Protein AF-A0A368GZ86-F1 (afdb_monomer_lite)

Organism: Ancylostoma caninum (NCBI:txid29170)

Structure (mmCIF, N/CA/C/O backbone):
data_AF-A0A368GZ86-F1
#
_entry.id   AF-A0A368GZ86-F1
#
loop_
_atom_site.group_PDB
_atom_site.id
_atom_site.type_symbol
_atom_site.label_atom_id
_atom_site.label_alt_id
_atom_site.label_comp_id
_atom_site.label_asym_id
_atom_site.label_entity_id
_atom_site.label_seq_id
_atom_site.pdbx_PDB_ins_code
_atom_site.Cartn_x
_atom_site.Cartn_y
_atom_site.Cartn_z
_atom_site.occupancy
_atom_site.B_iso_or_equiv
_atom_site.auth_seq_id
_atom_site.auth_comp_id
_atom_site.auth_asym_id
_atom_site.auth_atom_id
_atom_site.pdbx_PDB_model_num
ATOM 1 N N . MET A 1 1 ? 10.859 -18.594 -3.755 1.00 57.31 1 MET A N 1
ATOM 2 C CA . MET A 1 1 ? 11.316 -17.187 -3.790 1.00 57.31 1 MET A CA 1
ATOM 3 C C . MET A 1 1 ? 11.533 -16.645 -2.387 1.00 57.31 1 MET A C 1
ATOM 5 O O . MET A 1 1 ? 12.688 -16.454 -2.055 1.00 57.31 1 MET A O 1
ATOM 9 N N . MET A 1 2 ? 10.500 -16.513 -1.542 1.00 69.75 2 MET A N 1
ATOM 10 C CA . MET A 1 2 ? 10.633 -15.979 -0.169 1.00 69.75 2 MET A CA 1
ATOM 11 C C . MET A 1 2 ? 11.796 -16.599 0.627 1.00 69.75 2 MET A C 1
ATOM 13 O O . MET A 1 2 ? 12.694 -15.887 1.042 1.00 69.75 2 MET A O 1
ATOM 17 N N . MET A 1 3 ? 11.880 -17.934 0.710 1.00 71.88 3 MET A N 1
ATOM 18 C CA . MET A 1 3 ? 12.969 -18.591 1.458 1.00 71.88 3 MET A CA 1
ATOM 19 C C . MET A 1 3 ? 14.380 -18.315 0.908 1.00 71.88 3 MET A C 1
ATOM 21 O O . MET A 1 3 ? 15.338 -18.342 1.670 1.00 71.88 3 MET A O 1
ATOM 25 N N . LEU A 1 4 ? 14.513 -18.047 -0.397 1.00 66.12 4 LEU A N 1
ATOM 26 C CA . LEU A 1 4 ? 15.793 -17.693 -1.023 1.00 66.12 4 LEU A CA 1
ATOM 27 C C . LEU A 1 4 ? 16.166 -16.228 -0.760 1.00 66.12 4 LEU A C 1
ATOM 29 O O . LEU A 1 4 ? 17.341 -15.925 -0.596 1.00 66.12 4 LEU A O 1
ATOM 33 N N . ILE A 1 5 ? 15.173 -15.336 -0.727 1.00 71.69 5 ILE A N 1
ATOM 34 C CA . ILE A 1 5 ? 15.362 -13.898 -0.491 1.00 71.69 5 ILE A CA 1
ATOM 35 C C . ILE A 1 5 ? 15.670 -13.646 0.989 1.00 71.69 5 ILE A C 1
ATOM 37 O O . ILE A 1 5 ? 16.636 -12.963 1.314 1.00 71.69 5 ILE A O 1
ATOM 41 N N . ASP A 1 6 ? 14.908 -14.281 1.877 1.00 73.81 6 ASP A N 1
ATOM 42 C CA . ASP A 1 6 ? 14.985 -14.079 3.326 1.00 73.81 6 ASP A CA 1
ATOM 43 C C . ASP A 1 6 ? 16.061 -14.953 3.996 1.00 73.81 6 ASP A C 1
ATOM 45 O O . ASP A 1 6 ? 16.153 -15.002 5.220 1.00 73.81 6 ASP A O 1
ATOM 49 N N . GLN A 1 7 ? 16.864 -15.678 3.205 1.00 72.31 7 GLN A N 1
ATOM 50 C CA . GLN A 1 7 ? 17.900 -16.609 3.678 1.00 72.31 7 GLN A CA 1
ATOM 51 C C . GLN A 1 7 ? 17.384 -17.619 4.721 1.00 72.31 7 GLN A C 1
ATOM 53 O O . GLN A 1 7 ? 18.102 -18.036 5.633 1.00 72.31 7 GLN A O 1
ATOM 58 N N . ILE A 1 8 ? 16.123 -18.032 4.585 1.00 76.94 8 ILE A N 1
ATOM 59 C CA . ILE A 1 8 ? 15.494 -18.966 5.514 1.00 76.94 8 ILE A CA 1
ATOM 60 C C . ILE A 1 8 ? 16.086 -20.361 5.274 1.00 76.94 8 ILE A C 1
ATOM 62 O O . ILE A 1 8 ? 16.099 -20.828 4.130 1.00 76.94 8 ILE A O 1
ATOM 66 N N . PRO A 1 9 ? 16.527 -21.073 6.329 1.00 79.44 9 PRO A N 1
ATOM 67 C CA . PRO A 1 9 ? 17.028 -22.430 6.188 1.00 79.44 9 PRO A CA 1
ATOM 68 C C . PRO A 1 9 ? 15.996 -23.339 5.517 1.00 79.44 9 PRO A C 1
ATOM 70 O O . PRO A 1 9 ? 14.884 -23.515 6.008 1.00 79.44 9 PRO A O 1
ATOM 73 N N . THR A 1 10 ? 16.398 -23.984 4.430 1.00 78.00 10 THR A N 1
ATOM 74 C CA . THR A 1 10 ? 15.607 -24.952 3.641 1.00 78.00 10 THR A CA 1
ATOM 75 C C . THR A 1 10 ? 15.013 -26.090 4.475 1.00 78.00 10 THR A C 1
ATOM 77 O O . THR A 1 10 ? 13.942 -26.601 4.157 1.00 78.00 10 THR A O 1
ATOM 80 N N . LYS A 1 11 ? 15.651 -26.433 5.601 1.00 80.31 11 LYS A N 1
ATOM 81 C CA . LYS A 1 11 ? 15.162 -27.400 6.597 1.00 80.31 11 LYS A CA 1
ATOM 82 C C . LYS A 1 11 ? 13.774 -27.057 7.144 1.00 80.31 11 LYS A C 1
ATOM 84 O O . LYS A 1 11 ? 13.086 -27.945 7.641 1.00 80.31 11 LYS A O 1
ATOM 89 N N . ILE A 1 12 ? 13.339 -25.798 7.040 1.00 83.38 12 ILE A N 1
ATOM 90 C CA . ILE A 1 12 ? 11.996 -25.374 7.446 1.00 83.38 12 ILE A CA 1
ATOM 91 C C . ILE A 1 12 ? 10.895 -26.078 6.644 1.00 83.38 12 ILE A C 1
ATOM 93 O O . ILE A 1 12 ? 9.816 -26.312 7.183 1.00 83.38 12 ILE A O 1
ATOM 97 N N . VAL A 1 13 ? 11.182 -26.477 5.398 1.00 82.69 13 VAL A N 1
ATOM 98 C CA . VAL A 1 13 ? 10.239 -27.184 4.516 1.00 82.69 13 VAL A CA 1
ATOM 99 C C . VAL A 1 13 ? 9.839 -28.539 5.104 1.00 82.69 13 VAL A C 1
ATOM 101 O O . VAL A 1 13 ? 8.716 -28.998 4.905 1.00 82.69 13 VAL A O 1
ATOM 104 N N . ASP A 1 14 ? 10.720 -29.149 5.899 1.00 85.19 14 ASP A N 1
ATOM 105 C CA . ASP A 1 14 ? 10.457 -30.408 6.599 1.00 85.19 14 ASP A CA 1
ATOM 106 C C . ASP A 1 14 ? 9.859 -30.219 7.999 1.00 85.19 14 ASP A C 1
ATOM 108 O O . ASP A 1 14 ? 9.454 -31.186 8.645 1.00 85.19 14 ASP A O 1
ATOM 112 N N . GLY A 1 15 ? 9.733 -28.976 8.464 1.00 85.69 15 GLY A N 1
ATOM 113 C CA . GLY A 1 15 ? 9.141 -28.662 9.756 1.00 85.69 15 GLY A CA 1
ATOM 114 C C . GLY A 1 15 ? 7.662 -29.043 9.816 1.00 85.69 15 GLY A C 1
ATOM 115 O O . GLY A 1 15 ? 6.864 -28.629 8.976 1.00 85.69 15 GLY A O 1
ATOM 116 N N . HIS A 1 16 ? 7.267 -29.770 10.866 1.00 86.12 16 HIS A N 1
ATOM 117 C CA . HIS A 1 16 ? 5.877 -30.193 11.072 1.00 86.12 16 HIS A CA 1
ATOM 118 C C . HIS A 1 16 ? 4.891 -29.012 11.052 1.00 86.12 16 HIS A C 1
ATOM 120 O O . HIS A 1 16 ? 3.834 -29.098 10.430 1.00 86.12 16 HIS A O 1
ATOM 126 N N . GLY A 1 17 ? 5.240 -27.895 11.701 1.00 86.94 17 GLY A N 1
ATOM 127 C CA . GLY A 1 17 ? 4.403 -26.691 11.720 1.00 86.94 17 GLY A CA 1
ATOM 128 C C . GLY A 1 17 ? 4.230 -26.069 10.333 1.00 86.94 17 GLY A C 1
ATOM 129 O O . GLY A 1 17 ? 3.110 -25.765 9.933 1.00 86.94 17 GLY A O 1
ATOM 130 N N . PHE A 1 18 ? 5.319 -25.962 9.569 1.00 85.62 18 PHE A N 1
ATOM 131 C CA . PHE A 1 18 ? 5.293 -25.432 8.207 1.00 85.62 18 PHE A CA 1
ATOM 132 C C . PHE A 1 18 ? 4.482 -26.330 7.266 1.00 85.62 18 PHE A C 1
ATOM 134 O O . PHE A 1 18 ? 3.614 -25.845 6.544 1.00 85.62 18 PHE A O 1
ATOM 141 N N . ARG A 1 19 ? 4.690 -27.650 7.326 1.00 87.31 19 ARG A N 1
ATOM 142 C CA . ARG A 1 19 ? 3.919 -28.616 6.531 1.00 87.31 19 ARG A CA 1
ATOM 143 C C . ARG A 1 19 ? 2.438 -28.625 6.896 1.00 87.31 19 ARG A C 1
ATOM 145 O O . ARG A 1 19 ? 1.617 -28.712 5.994 1.00 87.31 19 ARG A O 1
ATOM 152 N N . SER A 1 20 ? 2.099 -28.496 8.180 1.00 86.88 20 SER A N 1
ATOM 153 C CA . SER A 1 20 ? 0.702 -28.423 8.640 1.00 86.88 20 SER A CA 1
ATOM 154 C C . SER A 1 20 ? 0.010 -27.141 8.177 1.00 86.88 20 SER A C 1
ATOM 156 O O . SER A 1 20 ? -1.148 -27.166 7.775 1.00 86.88 20 SER A O 1
ATOM 158 N N . LEU A 1 21 ? 0.722 -26.011 8.202 1.00 88.00 21 LEU A N 1
ATOM 159 C CA . LEU A 1 21 ? 0.213 -24.754 7.658 1.00 88.00 21 LEU A CA 1
ATOM 160 C C . LEU A 1 21 ? 0.003 -24.861 6.144 1.00 88.00 21 LEU A C 1
ATOM 162 O O . LEU A 1 21 ? -1.029 -24.449 5.625 1.00 88.00 21 LEU A O 1
ATOM 166 N N . MET A 1 22 ? 0.967 -25.446 5.437 1.00 87.00 22 MET A N 1
ATOM 167 C CA . MET A 1 22 ? 0.889 -25.590 3.988 1.00 87.00 22 MET A CA 1
ATOM 168 C C . MET A 1 22 ? -0.170 -26.595 3.547 1.00 87.00 22 MET A C 1
ATOM 170 O O . MET A 1 22 ? -0.831 -26.342 2.550 1.00 87.00 22 MET A O 1
ATOM 174 N N . SER A 1 23 ? -0.404 -27.679 4.290 1.00 86.44 23 SER A N 1
ATOM 175 C CA . SER A 1 23 ? -1.513 -28.595 4.006 1.00 86.44 23 SER A CA 1
ATOM 176 C C . SER A 1 23 ? -2.876 -27.976 4.313 1.00 86.44 23 SER A C 1
ATOM 178 O O . SER A 1 23 ? -3.856 -28.318 3.660 1.00 86.44 23 SER A O 1
ATOM 180 N N . PHE A 1 24 ? -2.954 -27.046 5.270 1.00 88.94 24 PHE A N 1
ATOM 181 C CA . PHE A 1 24 ? -4.170 -26.275 5.517 1.00 88.94 24 PHE A CA 1
ATOM 182 C C . PHE A 1 24 ? -4.459 -25.284 4.382 1.00 88.94 24 PHE A C 1
ATOM 184 O O . PHE A 1 24 ? -5.591 -25.199 3.913 1.00 88.94 24 PHE A O 1
ATOM 191 N N . LEU A 1 25 ? -3.441 -24.545 3.930 1.00 90.12 25 LEU A N 1
ATOM 192 C CA . LEU A 1 25 ? -3.591 -23.541 2.873 1.00 90.12 25 LEU A CA 1
ATOM 193 C C . LEU A 1 25 ? -3.743 -24.166 1.480 1.00 90.12 25 LEU A C 1
ATOM 195 O O . LEU A 1 25 ? -4.503 -23.660 0.660 1.00 90.12 25 LEU A O 1
ATOM 199 N N . LEU A 1 26 ? -3.012 -25.249 1.206 1.00 87.44 26 LEU A N 1
ATOM 200 C CA . LEU A 1 26 ? -2.931 -25.921 -0.092 1.00 87.44 26 LEU A CA 1
ATOM 201 C C . LEU A 1 26 ? -2.977 -27.452 0.095 1.00 87.44 26 LEU A C 1
ATOM 203 O O . LEU A 1 26 ? -1.949 -28.125 -0.019 1.00 87.44 26 LEU A O 1
ATOM 207 N N . PRO A 1 27 ? -4.166 -28.028 0.352 1.00 83.69 27 PRO A N 1
ATOM 208 C CA . PRO A 1 27 ? -4.315 -29.445 0.703 1.00 83.69 27 PRO A CA 1
ATOM 209 C C . PRO A 1 27 ? -3.841 -30.419 -0.379 1.00 83.69 27 PRO A C 1
ATOM 211 O O . PRO A 1 27 ? -3.406 -31.526 -0.073 1.00 83.69 27 PRO A O 1
ATOM 214 N N . GLU A 1 28 ? -3.921 -30.009 -1.644 1.00 86.06 28 GLU A N 1
ATOM 215 C CA . GLU A 1 28 ? -3.585 -30.843 -2.802 1.00 86.06 28 GLU A CA 1
ATOM 216 C C . GLU A 1 28 ? -2.136 -30.664 -3.279 1.00 86.06 28 GLU A C 1
ATOM 218 O O . GLU A 1 28 ? -1.717 -31.312 -4.236 1.00 86.06 28 GLU A O 1
ATOM 223 N N . TYR A 1 29 ? -1.350 -29.793 -2.637 1.00 84.88 29 TYR A N 1
ATOM 224 C CA . TYR A 1 29 ? 0.013 -29.509 -3.072 1.00 84.88 29 TYR A CA 1
ATOM 225 C C . TYR A 1 29 ? 1.012 -30.542 -2.514 1.00 84.88 29 TYR A C 1
ATOM 227 O O . TYR A 1 29 ? 1.217 -30.605 -1.296 1.00 84.88 29 TYR A O 1
ATOM 235 N N . PRO A 1 30 ? 1.692 -31.334 -3.369 1.00 80.75 30 PRO A N 1
ATOM 236 C CA . PRO A 1 30 ? 2.708 -32.278 -2.919 1.00 80.75 30 PRO A CA 1
ATOM 237 C C . PRO A 1 30 ? 3.982 -31.522 -2.523 1.00 80.75 30 PRO A C 1
ATOM 239 O O . PRO A 1 30 ? 4.830 -31.203 -3.354 1.00 80.75 30 PRO A O 1
ATOM 242 N N . MET A 1 31 ? 4.111 -31.218 -1.231 1.00 81.88 31 MET A N 1
ATOM 243 C CA . MET A 1 31 ? 5.242 -30.452 -0.709 1.00 81.88 31 MET A CA 1
ATOM 244 C C . MET A 1 31 ? 6.562 -31.245 -0.825 1.00 81.88 31 MET A C 1
ATOM 246 O O . MET A 1 31 ? 6.681 -32.293 -0.172 1.00 81.88 31 MET A O 1
ATOM 250 N N . PRO A 1 32 ? 7.568 -30.748 -1.576 1.00 82.38 32 PRO A N 1
ATOM 251 C CA . PRO A 1 32 ? 8.868 -31.407 -1.724 1.00 82.38 32 PRO A CA 1
ATOM 252 C C . PRO A 1 32 ? 9.609 -31.514 -0.382 1.00 82.38 32 PRO A C 1
ATOM 254 O O . PRO A 1 32 ? 9.282 -30.815 0.577 1.00 82.38 32 PRO A O 1
ATOM 257 N N . SER A 1 33 ? 10.590 -32.411 -0.282 1.00 82.88 33 SER A N 1
ATOM 258 C CA . SER A 1 33 ? 11.492 -32.473 0.880 1.00 82.88 33 SER A CA 1
ATOM 259 C C . SER A 1 33 ? 12.499 -31.322 0.856 1.00 82.88 33 SER A C 1
ATOM 261 O O . SER A 1 33 ? 12.766 -30.762 -0.212 1.00 82.88 33 SER A O 1
ATOM 263 N N . ALA A 1 34 ? 13.101 -30.990 2.003 1.00 81.44 34 ALA A N 1
ATOM 264 C CA . ALA A 1 34 ? 14.176 -29.996 2.041 1.00 81.44 34 ALA A CA 1
ATOM 265 C C . ALA A 1 34 ? 15.357 -30.399 1.141 1.00 81.44 34 ALA A C 1
ATOM 267 O O . ALA A 1 34 ? 15.938 -29.548 0.476 1.00 81.44 34 ALA A O 1
ATOM 268 N N . GLU A 1 35 ? 15.657 -31.698 1.048 1.00 80.44 35 GLU A N 1
ATOM 269 C CA . GLU A 1 35 ? 16.713 -32.233 0.181 1.00 80.44 35 GLU A CA 1
ATOM 270 C C . GLU A 1 35 ? 16.421 -32.004 -1.310 1.00 80.44 35 GLU A C 1
ATOM 272 O O . GLU A 1 35 ? 17.290 -31.547 -2.053 1.00 80.44 35 GLU A O 1
ATOM 277 N N . LEU A 1 36 ? 15.188 -32.257 -1.763 1.00 80.69 36 LEU A N 1
ATOM 278 C CA . LEU A 1 36 ? 14.785 -31.984 -3.147 1.00 80.69 36 LEU A CA 1
ATOM 279 C C . LEU A 1 36 ? 14.747 -30.473 -3.425 1.00 80.69 36 LEU A C 1
ATOM 281 O O . LEU A 1 36 ? 15.102 -30.012 -4.513 1.00 80.69 36 LEU A O 1
ATOM 285 N N . PHE A 1 37 ? 14.353 -29.694 -2.417 1.00 80.44 37 PHE A N 1
ATOM 286 C CA . PHE A 1 37 ? 14.335 -28.243 -2.489 1.00 80.44 37 PHE A CA 1
ATOM 287 C C . PHE A 1 37 ? 15.750 -27.662 -2.650 1.00 80.44 37 PHE A C 1
ATOM 289 O O . PHE A 1 37 ? 15.967 -26.829 -3.526 1.00 80.44 37 PHE A O 1
ATOM 296 N N . GLU A 1 38 ? 16.728 -28.135 -1.873 1.00 79.62 38 GLU A N 1
ATOM 297 C CA . GLU A 1 38 ? 18.132 -27.712 -1.970 1.00 79.62 38 GLU A CA 1
ATOM 298 C C . GLU A 1 38 ? 18.827 -28.189 -3.241 1.00 79.62 38 GLU A C 1
ATOM 300 O O . GLU A 1 38 ? 19.569 -27.426 -3.853 1.00 79.62 38 GLU A O 1
ATOM 305 N N . SER A 1 39 ? 18.614 -29.445 -3.630 1.00 79.06 39 SER A N 1
ATOM 306 C CA . SER A 1 39 ? 19.360 -30.064 -4.731 1.00 79.06 39 SER A CA 1
ATOM 307 C C . SER A 1 39 ? 18.847 -29.673 -6.112 1.00 79.06 39 SER A C 1
ATOM 309 O O . SER A 1 39 ? 19.621 -29.662 -7.065 1.00 79.06 39 SER A O 1
ATOM 311 N N . THR A 1 40 ? 17.554 -29.363 -6.232 1.00 78.38 40 THR A N 1
ATOM 312 C CA . THR A 1 40 ? 16.902 -29.177 -7.536 1.00 78.38 40 THR A CA 1
ATOM 313 C C . THR A 1 40 ? 16.255 -27.802 -7.641 1.00 78.38 40 THR A C 1
ATOM 315 O O . THR A 1 40 ? 16.602 -27.021 -8.523 1.00 78.38 40 THR A O 1
ATOM 318 N N . ILE A 1 41 ? 15.375 -27.453 -6.697 1.00 76.50 41 ILE A N 1
ATOM 319 C CA . ILE A 1 41 ? 14.545 -26.244 -6.811 1.00 76.50 41 ILE A CA 1
ATOM 320 C C . ILE A 1 41 ? 15.380 -24.970 -6.643 1.00 76.50 41 ILE A C 1
ATOM 322 O O . ILE A 1 41 ? 15.264 -24.052 -7.452 1.00 76.50 41 ILE A O 1
ATOM 326 N N . CYS A 1 42 ? 16.240 -24.894 -5.624 1.00 76.69 42 CYS A N 1
ATOM 327 C CA . CYS A 1 42 ? 17.090 -23.724 -5.398 1.00 76.69 42 CYS A CA 1
ATOM 328 C C . CYS A 1 42 ? 18.045 -23.455 -6.580 1.00 76.69 42 CYS A C 1
ATOM 330 O 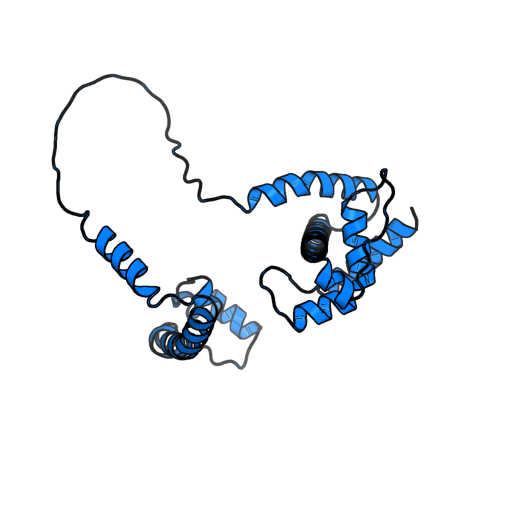O . CYS A 1 42 ? 18.021 -22.334 -7.094 1.00 76.69 42 CYS A O 1
ATOM 332 N N . PRO A 1 43 ? 18.841 -24.432 -7.065 1.00 77.88 43 PRO A N 1
ATOM 333 C CA . PRO A 1 43 ? 19.728 -24.223 -8.205 1.00 77.88 43 PRO A CA 1
ATOM 334 C C . PRO A 1 43 ? 18.981 -23.841 -9.478 1.00 77.88 43 PRO A C 1
ATOM 336 O O . PRO A 1 43 ? 19.426 -22.952 -10.199 1.00 77.88 43 PRO A O 1
ATOM 339 N N . GLU A 1 44 ? 17.836 -24.464 -9.753 1.00 81.00 44 GLU A N 1
ATOM 340 C CA . GLU A 1 44 ? 17.057 -24.181 -10.957 1.00 81.00 44 GLU A CA 1
ATOM 341 C C . GLU A 1 44 ? 16.473 -22.766 -10.933 1.00 81.00 44 GLU A C 1
ATOM 343 O O . GLU A 1 44 ? 16.621 -22.020 -11.901 1.00 81.00 44 GLU A O 1
ATOM 348 N N . VAL A 1 45 ? 15.917 -22.343 -9.795 1.00 78.44 45 VAL A N 1
ATOM 349 C CA . VAL A 1 45 ? 15.423 -20.973 -9.598 1.00 78.44 45 VAL A CA 1
ATOM 350 C C . VAL A 1 45 ? 16.562 -19.957 -9.725 1.00 78.44 45 VAL A C 1
ATOM 352 O O . VAL A 1 45 ? 16.402 -18.942 -10.401 1.00 78.44 45 VAL A O 1
ATOM 355 N N . VAL A 1 46 ? 17.733 -20.231 -9.143 1.00 77.75 46 VAL A N 1
ATOM 356 C CA . VAL A 1 46 ? 18.913 -19.359 -9.277 1.00 77.75 46 VAL A CA 1
ATOM 357 C C . VAL A 1 46 ? 19.373 -19.281 -10.732 1.00 77.75 46 VAL A C 1
ATOM 359 O O . VAL A 1 46 ? 19.594 -18.183 -11.234 1.00 77.75 46 VAL A O 1
ATOM 362 N N . THR A 1 47 ? 19.448 -20.412 -11.434 1.00 78.56 47 THR A N 1
ATOM 363 C CA . THR A 1 47 ? 19.886 -20.473 -12.838 1.00 78.56 47 THR A CA 1
ATOM 364 C C . THR A 1 47 ? 18.921 -19.729 -13.758 1.00 78.56 47 THR A C 1
ATOM 366 O O . THR A 1 47 ? 19.356 -19.067 -14.696 1.00 78.56 47 THR A O 1
ATOM 369 N N . GLN A 1 48 ? 17.617 -19.788 -13.477 1.00 78.00 48 GLN A N 1
ATOM 370 C CA . GLN A 1 48 ? 16.611 -19.039 -14.226 1.00 78.00 48 GLN A CA 1
ATOM 371 C C . GLN A 1 48 ? 16.668 -17.539 -13.933 1.00 78.00 48 GLN A C 1
ATOM 373 O O . GLN A 1 48 ? 16.531 -16.742 -14.850 1.00 78.00 48 GLN A O 1
ATOM 378 N N . ILE A 1 49 ? 16.902 -17.123 -12.687 1.00 76.00 49 ILE A N 1
ATOM 379 C CA . ILE A 1 49 ? 16.908 -15.700 -12.308 1.00 76.00 49 ILE A CA 1
ATOM 380 C C . ILE A 1 49 ? 18.226 -15.007 -12.687 1.00 76.00 49 ILE A C 1
ATOM 382 O O . ILE A 1 49 ? 18.228 -13.829 -13.051 1.00 76.00 49 ILE A O 1
ATOM 386 N N . GLN A 1 50 ? 19.350 -15.721 -12.632 1.00 76.25 50 GLN A N 1
ATOM 387 C CA . GLN A 1 50 ? 20.688 -15.189 -12.890 1.00 76.25 50 GLN A CA 1
ATOM 388 C C . GLN A 1 50 ? 20.831 -14.424 -14.220 1.00 76.25 50 GLN A C 1
ATOM 390 O O . GLN A 1 50 ? 21.372 -13.318 -14.177 1.00 76.25 50 GLN A O 1
ATOM 395 N N . PRO A 1 51 ? 20.355 -14.908 -15.386 1.00 74.50 51 PRO A N 1
ATOM 396 C CA . PRO A 1 51 ? 20.460 -14.157 -16.638 1.00 74.50 51 PRO A CA 1
ATOM 397 C C . PRO A 1 51 ? 19.585 -12.898 -16.645 1.00 74.50 51 PRO A C 1
ATOM 399 O O . PRO A 1 51 ? 19.995 -11.874 -17.193 1.00 74.50 51 PRO A O 1
ATOM 402 N N . HIS A 1 52 ? 18.416 -12.933 -16.000 1.00 73.62 52 HIS A N 1
ATOM 403 C CA . HIS A 1 52 ? 17.534 -11.768 -15.894 1.00 73.62 52 HIS A CA 1
ATOM 404 C C . HIS A 1 52 ? 18.159 -10.685 -15.016 1.00 73.62 52 HIS A C 1
ATOM 406 O O . HIS A 1 52 ? 18.210 -9.523 -15.415 1.00 73.62 52 HIS A O 1
ATOM 412 N N . LEU A 1 53 ? 18.719 -11.068 -13.866 1.00 68.81 53 LEU A N 1
ATOM 413 C CA . LEU A 1 53 ? 19.463 -10.148 -13.012 1.00 68.81 53 LEU A CA 1
ATOM 414 C C . LEU A 1 53 ? 20.717 -9.627 -13.712 1.00 68.81 53 LEU A C 1
ATOM 416 O O . LEU A 1 53 ? 20.942 -8.424 -13.717 1.00 68.81 53 LEU A O 1
ATOM 420 N N . ALA A 1 54 ? 21.504 -10.490 -14.360 1.00 70.12 54 ALA A N 1
ATOM 421 C CA . ALA A 1 54 ? 22.695 -10.073 -15.100 1.00 70.12 54 ALA A CA 1
ATOM 422 C C . ALA A 1 54 ? 22.362 -9.052 -16.200 1.00 70.12 54 ALA A C 1
ATOM 424 O O . ALA A 1 54 ? 23.095 -8.082 -16.373 1.00 70.12 54 ALA A O 1
ATOM 425 N N . THR A 1 55 ? 21.232 -9.228 -16.890 1.00 70.56 55 THR A N 1
ATOM 426 C CA . THR A 1 55 ? 20.747 -8.286 -17.908 1.00 70.56 55 THR A CA 1
ATOM 427 C C . THR A 1 55 ? 20.332 -6.952 -17.285 1.00 70.56 55 THR A C 1
ATOM 429 O O . THR A 1 55 ? 20.751 -5.907 -17.774 1.00 70.56 55 THR A O 1
ATOM 432 N N . LEU A 1 56 ? 19.581 -6.974 -16.176 1.00 67.25 56 LEU A N 1
ATOM 433 C CA . LEU A 1 56 ? 19.184 -5.766 -15.439 1.00 67.25 56 LEU A CA 1
ATOM 434 C C . LEU A 1 56 ? 20.384 -5.012 -14.851 1.00 67.25 56 LEU A C 1
ATOM 436 O O . LEU A 1 56 ? 20.397 -3.781 -14.827 1.00 67.25 56 LEU A O 1
ATOM 440 N N . PHE A 1 57 ? 21.404 -5.728 -14.381 1.00 63.53 57 PHE A N 1
ATOM 441 C CA . PHE A 1 57 ? 22.629 -5.120 -13.872 1.00 63.53 57 PHE A CA 1
ATOM 442 C C . PHE A 1 57 ? 23.489 -4.553 -15.003 1.00 63.53 57 PHE A C 1
ATOM 444 O O . PHE A 1 57 ? 23.999 -3.447 -14.856 1.00 63.53 57 PHE A O 1
ATOM 451 N N . ALA A 1 58 ? 23.599 -5.241 -16.143 1.00 65.06 58 ALA A N 1
ATOM 452 C CA . ALA A 1 58 ? 24.323 -4.740 -17.312 1.00 65.06 58 ALA A CA 1
ATOM 453 C C . ALA A 1 58 ? 23.647 -3.512 -17.947 1.00 65.06 58 ALA A C 1
ATOM 455 O O . ALA A 1 58 ? 24.337 -2.620 -18.436 1.00 65.06 58 ALA A O 1
ATOM 456 N N . SER A 1 59 ? 22.312 -3.432 -17.922 1.00 61.53 59 SER A N 1
ATOM 457 C CA . SER A 1 59 ? 21.578 -2.267 -18.428 1.00 61.53 59 SER A CA 1
ATOM 458 C C . SER A 1 59 ? 21.671 -1.048 -17.507 1.00 61.53 59 SER A C 1
ATOM 460 O O . SER A 1 59 ? 21.630 0.076 -17.994 1.00 61.53 59 SER A O 1
ATOM 462 N N . ASN A 1 60 ? 21.794 -1.255 -16.190 1.00 55.28 60 ASN A N 1
ATOM 463 C CA . ASN A 1 60 ? 21.828 -0.172 -15.199 1.00 55.28 60 ASN A CA 1
ATOM 464 C C . ASN A 1 60 ? 23.242 0.206 -14.723 1.00 55.28 60 ASN A C 1
ATOM 466 O O . ASN A 1 60 ? 23.403 1.240 -14.083 1.00 55.28 60 ASN A O 1
ATOM 470 N N . ASN A 1 61 ? 24.270 -0.589 -15.035 1.00 52.66 61 ASN A N 1
ATOM 471 C CA . ASN A 1 61 ? 25.669 -0.286 -14.732 1.00 52.66 61 ASN A CA 1
ATOM 472 C C . ASN A 1 61 ? 26.566 -0.596 -15.947 1.00 52.66 61 ASN A C 1
ATOM 474 O O . ASN A 1 61 ? 26.844 -1.764 -16.217 1.00 52.66 61 ASN A O 1
ATOM 478 N N . PRO A 1 62 ? 27.098 0.417 -16.659 1.00 52.81 62 PRO A N 1
ATOM 479 C CA . PRO A 1 62 ? 27.955 0.224 -17.832 1.00 52.81 62 PRO A CA 1
ATOM 480 C C . PRO A 1 62 ? 29.407 -0.158 -17.476 1.00 52.81 62 PRO A C 1
ATOM 482 O O . PRO A 1 62 ? 30.319 0.072 -18.270 1.00 52.81 62 PRO A O 1
ATOM 485 N N . HIS A 1 63 ? 29.674 -0.691 -16.281 1.00 50.91 63 HIS A N 1
ATOM 486 C CA . HIS A 1 63 ? 31.014 -1.125 -15.874 1.00 50.91 63 HIS A CA 1
ATOM 487 C C . HIS A 1 63 ? 31.093 -2.655 -15.819 1.00 50.91 63 HIS A C 1
ATOM 489 O O . HIS A 1 63 ? 30.253 -3.291 -15.179 1.00 50.91 63 HIS A O 1
ATOM 495 N N . PRO A 1 64 ? 32.080 -3.270 -16.495 1.00 50.75 64 PRO A N 1
ATOM 496 C CA . PRO A 1 64 ? 32.181 -4.714 -16.564 1.00 50.75 64 PRO A CA 1
ATOM 497 C C . PRO A 1 64 ? 32.719 -5.252 -15.231 1.00 50.75 64 PRO A C 1
ATOM 499 O O . PRO A 1 64 ? 33.751 -4.801 -14.749 1.00 50.75 64 PRO A O 1
ATOM 502 N N . ASN A 1 65 ? 32.033 -6.264 -14.693 1.00 55.34 65 ASN A N 1
ATOM 503 C CA . ASN A 1 65 ? 32.416 -7.137 -13.569 1.00 55.34 65 ASN A CA 1
ATOM 504 C C . ASN A 1 65 ? 32.109 -6.675 -12.126 1.00 55.34 65 ASN A C 1
ATOM 506 O O . ASN A 1 65 ? 33.022 -6.417 -11.343 1.00 55.34 65 ASN A O 1
ATOM 510 N N . PRO A 1 66 ? 30.836 -6.780 -11.687 1.00 55.44 66 PRO A N 1
ATOM 511 C CA . PRO A 1 66 ? 30.461 -6.686 -10.267 1.00 55.44 66 PRO A CA 1
ATOM 512 C C . PRO A 1 66 ? 31.015 -7.839 -9.402 1.00 55.44 66 PRO A C 1
ATOM 514 O O . PRO A 1 66 ? 31.087 -7.731 -8.179 1.00 55.44 66 PRO A O 1
ATOM 517 N N . PHE A 1 67 ? 31.435 -8.948 -10.020 1.00 56.09 67 PHE A N 1
ATOM 518 C CA . PHE A 1 67 ? 31.977 -10.106 -9.305 1.00 56.09 67 PHE A CA 1
ATOM 519 C C . PHE A 1 67 ? 33.440 -9.938 -8.877 1.00 56.09 67 PHE A C 1
ATOM 521 O O . PHE A 1 67 ? 33.879 -10.638 -7.967 1.00 56.09 67 PHE A O 1
ATOM 528 N N . GLU A 1 68 ? 34.196 -9.003 -9.462 1.00 56.91 68 GLU A N 1
ATOM 529 C CA . GLU A 1 68 ? 35.605 -8.822 -9.093 1.00 56.91 68 GLU A CA 1
ATOM 530 C C . GLU A 1 68 ? 35.751 -8.186 -7.699 1.00 56.91 68 GLU A C 1
ATOM 532 O O . GLU A 1 68 ? 36.589 -8.617 -6.903 1.00 56.91 68 GLU A O 1
ATOM 537 N N . SER A 1 69 ? 34.856 -7.255 -7.341 1.00 54.00 69 SER A N 1
ATOM 538 C CA . SER A 1 69 ? 34.773 -6.711 -5.978 1.00 54.00 69 SER A CA 1
ATOM 539 C C . SER A 1 69 ? 34.376 -7.773 -4.953 1.00 54.00 69 SER A C 1
ATOM 541 O O . SER A 1 69 ? 34.940 -7.803 -3.861 1.00 54.00 69 SER A O 1
ATOM 543 N N . LEU A 1 70 ? 33.464 -8.688 -5.297 1.00 56.91 70 LEU A N 1
ATOM 544 C CA . LEU A 1 70 ? 33.079 -9.796 -4.414 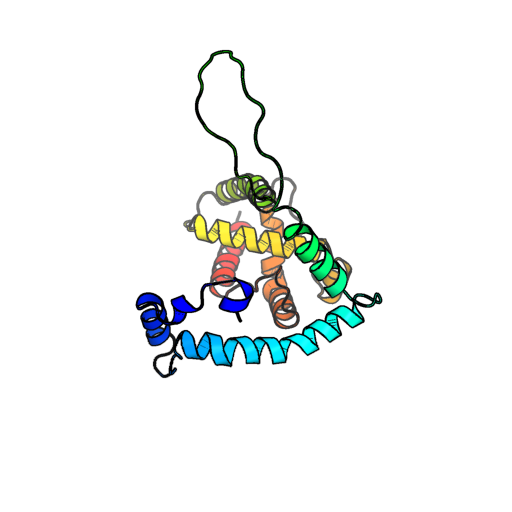1.00 56.91 70 LEU A CA 1
ATOM 545 C C . LEU A 1 70 ? 34.234 -10.780 -4.199 1.00 56.91 70 LEU A C 1
ATOM 547 O O . LEU A 1 70 ? 34.492 -11.187 -3.066 1.00 56.91 70 LEU A O 1
ATOM 551 N N . VAL A 1 71 ? 34.988 -11.102 -5.253 1.00 62.28 71 VAL A N 1
ATOM 552 C CA . VAL A 1 71 ? 36.184 -11.948 -5.151 1.00 62.28 71 VAL A CA 1
ATOM 553 C C . VAL A 1 71 ? 37.283 -11.254 -4.341 1.00 62.28 71 VAL A C 1
ATOM 555 O O . VAL A 1 71 ? 37.910 -11.912 -3.517 1.00 62.28 71 VAL A O 1
ATOM 558 N N . GLN A 1 72 ? 37.490 -9.938 -4.476 1.00 54.81 72 GLN A N 1
ATOM 559 C CA . GLN A 1 72 ? 38.432 -9.197 -3.621 1.00 54.81 72 GLN A CA 1
ATOM 560 C C . GLN A 1 72 ? 38.012 -9.183 -2.146 1.00 54.81 72 GLN A C 1
ATOM 562 O O . GLN A 1 72 ? 38.864 -9.360 -1.276 1.00 54.81 72 GLN A O 1
ATOM 567 N N . VAL A 1 73 ? 36.720 -9.020 -1.844 1.00 55.84 73 VAL A N 1
ATOM 568 C CA . VAL A 1 73 ? 36.204 -9.043 -0.463 1.00 55.84 73 VAL A CA 1
ATOM 569 C C . VAL A 1 73 ? 36.334 -10.439 0.154 1.00 55.84 73 VAL A C 1
ATOM 571 O O . VAL A 1 73 ? 36.752 -10.565 1.306 1.00 55.84 73 VAL A O 1
ATOM 574 N N . LEU A 1 74 ? 36.057 -11.494 -0.615 1.00 54.28 74 LEU A N 1
ATOM 575 C CA . LEU A 1 74 ? 36.239 -12.881 -0.176 1.00 54.28 74 LEU A CA 1
ATOM 576 C C . LEU A 1 74 ? 37.724 -13.228 0.016 1.00 54.28 74 LEU A C 1
ATOM 578 O O . LEU A 1 74 ? 38.087 -13.835 1.024 1.00 54.28 74 LEU A O 1
ATOM 582 N N . LYS A 1 75 ? 38.603 -12.762 -0.879 1.00 50.81 75 LYS A N 1
ATOM 583 C CA . LYS A 1 75 ? 40.058 -12.969 -0.787 1.00 50.81 75 LYS A CA 1
ATOM 584 C C . LYS A 1 75 ? 40.678 -12.205 0.389 1.00 50.81 75 LYS A C 1
ATOM 586 O O . LYS A 1 75 ? 41.571 -12.731 1.044 1.00 50.81 75 LYS A O 1
ATOM 591 N N . LYS A 1 76 ? 40.149 -11.020 0.722 1.00 49.47 76 LYS A N 1
ATOM 592 C CA . LYS A 1 76 ? 40.557 -10.220 1.891 1.00 49.47 76 LYS A CA 1
ATOM 593 C C . LYS A 1 76 ? 40.149 -10.855 3.228 1.00 49.47 76 LYS A C 1
ATOM 595 O O . LYS A 1 76 ? 40.813 -10.610 4.230 1.00 49.47 76 LYS A O 1
ATOM 600 N N . ARG A 1 77 ? 39.100 -11.688 3.259 1.00 48.06 77 ARG A N 1
ATOM 601 C CA . ARG A 1 77 ? 38.699 -12.441 4.466 1.00 48.06 77 ARG A CA 1
ATOM 602 C C . ARG A 1 77 ? 39.496 -13.728 4.690 1.00 48.06 77 ARG A C 1
ATOM 604 O O . ARG A 1 77 ? 39.591 -14.162 5.829 1.00 48.06 77 ARG A O 1
ATOM 611 N N . GLN A 1 78 ? 40.088 -14.319 3.653 1.00 45.22 78 GLN A N 1
ATOM 612 C CA . GLN A 1 78 ? 40.913 -15.529 3.796 1.00 45.22 78 GLN A CA 1
ATOM 613 C C . GLN A 1 78 ? 42.384 -15.250 4.141 1.00 45.22 78 GLN A C 1
ATOM 615 O O . GLN A 1 78 ? 43.071 -16.152 4.603 1.00 45.22 78 GLN A O 1
ATOM 620 N N . SER A 1 79 ? 42.875 -14.019 3.969 1.00 39.97 79 SER A N 1
ATOM 621 C CA . SER A 1 79 ? 44.268 -13.648 4.269 1.00 39.97 79 SER A CA 1
ATOM 622 C C . SER A 1 79 ? 44.502 -13.104 5.687 1.00 39.97 79 SER A C 1
ATOM 624 O O . SER A 1 79 ? 45.587 -12.607 5.961 1.00 39.97 79 SER A O 1
ATOM 626 N N . ALA A 1 80 ? 43.503 -13.145 6.574 1.00 42.69 80 ALA A N 1
ATOM 627 C CA . ALA A 1 80 ? 43.578 -12.589 7.932 1.00 42.69 80 ALA A CA 1
ATOM 628 C C . ALA A 1 80 ? 43.437 -13.667 9.026 1.00 42.69 80 ALA A C 1
ATOM 630 O O . ALA A 1 80 ? 42.814 -13.419 10.055 1.00 42.69 80 ALA A O 1
ATOM 631 N N . SER A 1 81 ? 43.962 -14.875 8.782 1.00 43.84 81 SER A N 1
ATOM 632 C CA . SER A 1 81 ? 43.872 -16.011 9.716 1.00 43.84 81 SER A CA 1
ATOM 633 C C . SER A 1 81 ? 45.217 -16.507 10.262 1.00 43.84 81 SER A C 1
ATOM 635 O O . SER A 1 81 ? 45.209 -17.503 10.976 1.00 43.84 81 SER A O 1
ATOM 637 N N . ASP A 1 82 ? 46.342 -15.842 9.999 1.00 41.00 82 ASP A N 1
ATOM 638 C CA . ASP A 1 82 ? 47.629 -16.236 10.584 1.00 41.00 82 ASP A CA 1
ATOM 639 C C . ASP A 1 82 ? 48.372 -15.015 11.152 1.00 41.00 82 ASP A C 1
ATOM 641 O O . ASP A 1 82 ? 48.406 -13.961 10.520 1.00 41.00 82 ASP A O 1
ATOM 645 N N . ASP A 1 83 ? 48.959 -15.213 12.338 1.00 36.53 83 ASP A N 1
ATOM 646 C CA . ASP A 1 83 ? 49.761 -14.302 13.177 1.00 36.53 83 ASP A CA 1
ATOM 647 C C . ASP A 1 83 ? 48.971 -13.244 13.990 1.00 36.53 83 ASP A C 1
ATOM 649 O O . ASP A 1 83 ? 48.278 -12.391 13.455 1.00 36.53 83 ASP A O 1
ATOM 653 N N . CYS A 1 84 ? 49.039 -13.168 15.328 1.00 30.19 84 CYS A N 1
ATOM 654 C CA . CYS A 1 84 ? 50.219 -13.300 16.186 1.00 30.19 84 CYS A CA 1
ATOM 655 C C . CYS A 1 84 ? 49.857 -13.761 17.616 1.00 30.19 84 CYS A C 1
ATOM 657 O O . CYS A 1 84 ? 48.909 -13.268 18.231 1.00 30.19 84 CYS A O 1
ATOM 659 N N . HIS A 1 85 ? 50.701 -14.622 18.185 1.00 32.50 85 HIS A N 1
ATOM 660 C CA . HIS A 1 85 ? 50.799 -14.892 19.620 1.00 32.50 85 HIS A CA 1
ATOM 661 C C . HIS A 1 85 ? 51.431 -13.712 20.396 1.00 32.50 85 HIS A C 1
ATOM 663 O O . HIS A 1 85 ? 52.425 -13.144 19.960 1.00 32.50 85 HIS A O 1
ATOM 669 N N . ASN A 1 86 ? 50.898 -13.476 21.602 1.00 33.19 86 ASN A N 1
ATOM 670 C CA . ASN A 1 86 ? 51.532 -12.995 22.844 1.00 33.19 86 ASN A CA 1
ATOM 671 C C . ASN A 1 86 ? 52.458 -11.760 22.841 1.00 33.19 86 ASN A C 1
ATOM 673 O O . ASN A 1 86 ? 53.635 -11.868 22.515 1.00 33.19 86 ASN A O 1
ATOM 677 N N . THR A 1 87 ? 52.029 -10.717 23.565 1.00 30.66 87 THR A N 1
ATOM 678 C CA . THR A 1 87 ? 52.834 -10.150 24.665 1.00 30.66 87 THR A CA 1
ATOM 679 C C . THR A 1 87 ? 51.977 -9.844 25.899 1.00 30.66 87 THR A C 1
ATOM 681 O O . THR A 1 87 ? 50.845 -9.378 25.824 1.00 30.66 87 THR A O 1
ATOM 684 N N . SER A 1 88 ? 52.557 -10.216 27.038 1.00 29.83 88 SER A N 1
ATOM 685 C CA . SER A 1 88 ? 52.030 -10.306 28.401 1.00 29.83 88 SER A CA 1
ATOM 686 C C . SER A 1 88 ? 52.048 -8.976 29.176 1.00 29.83 88 SER A C 1
ATOM 688 O O . SER A 1 88 ? 53.000 -8.227 29.001 1.00 29.83 88 SER A O 1
ATOM 690 N N . PHE A 1 89 ? 51.076 -8.825 30.101 1.00 30.08 89 PHE A N 1
ATOM 691 C CA . PHE A 1 89 ? 51.056 -8.095 31.401 1.00 30.08 89 PHE A CA 1
ATOM 692 C C . PHE A 1 89 ? 51.461 -6.593 31.426 1.00 30.08 89 PHE A C 1
ATOM 694 O O . PHE A 1 89 ? 52.434 -6.189 30.814 1.00 30.08 89 PHE A O 1
ATOM 701 N N . ASP A 1 90 ? 50.795 -5.687 32.156 1.00 29.31 90 ASP A N 1
ATOM 702 C CA . ASP A 1 90 ? 50.379 -5.818 33.558 1.00 29.31 90 ASP A CA 1
ATOM 703 C C . ASP A 1 90 ? 49.297 -4.793 34.000 1.00 29.31 90 ASP A C 1
ATOM 705 O O . ASP A 1 90 ? 49.170 -3.707 33.439 1.00 29.31 90 ASP A O 1
ATOM 709 N N . ALA A 1 91 ? 48.564 -5.204 35.040 1.00 32.19 91 ALA A N 1
ATOM 710 C CA . ALA A 1 91 ? 47.652 -4.553 35.999 1.00 32.19 91 ALA A CA 1
ATOM 711 C C . ALA A 1 91 ? 47.186 -3.076 35.858 1.00 32.19 91 ALA A C 1
ATOM 713 O O . ALA A 1 91 ? 48.003 -2.163 35.865 1.00 32.19 91 ALA A O 1
ATOM 714 N N . ASN A 1 92 ? 45.865 -2.822 36.006 1.00 31.02 92 ASN A N 1
ATOM 715 C CA . ASN A 1 92 ? 45.264 -2.376 37.291 1.00 31.02 92 ASN A CA 1
ATOM 716 C C . ASN A 1 92 ? 43.708 -2.257 37.267 1.00 31.02 92 ASN A C 1
ATOM 718 O O . ASN A 1 92 ? 43.140 -1.416 36.583 1.00 31.02 92 ASN A O 1
ATOM 722 N N . VAL A 1 93 ? 43.040 -3.102 38.063 1.00 33.75 93 VAL A N 1
ATOM 723 C CA . VAL A 1 93 ? 41.869 -2.854 38.945 1.00 33.75 93 VAL A CA 1
ATOM 724 C C . VAL A 1 93 ? 40.808 -1.790 38.555 1.00 33.75 93 VAL A C 1
ATOM 726 O O . VAL A 1 93 ? 40.972 -0.612 38.855 1.00 33.75 93 VAL A O 1
ATOM 729 N N . SER A 1 94 ? 39.615 -2.230 38.109 1.00 31.86 94 SER A N 1
ATOM 730 C CA . SER A 1 94 ? 38.323 -2.065 38.834 1.00 31.86 94 SER A CA 1
ATOM 731 C C . SER A 1 94 ? 37.075 -2.357 37.981 1.00 31.86 94 SER A C 1
ATOM 733 O O . SER A 1 94 ? 36.899 -1.817 36.900 1.00 31.86 94 SER A O 1
ATOM 735 N N . LYS A 1 95 ? 36.192 -3.190 38.552 1.00 38.41 95 LYS A N 1
ATOM 736 C CA . LYS A 1 95 ? 34.738 -3.358 38.328 1.00 38.41 95 LYS A CA 1
ATOM 737 C C . LYS A 1 95 ? 34.058 -2.371 37.354 1.00 38.41 95 LYS A C 1
ATOM 739 O O . LYS A 1 95 ? 33.956 -1.198 37.688 1.00 38.41 95 LYS A O 1
ATOM 744 N N . ASN A 1 96 ? 33.394 -2.871 36.306 1.00 30.81 96 ASN A N 1
ATOM 745 C CA . ASN A 1 96 ? 31.926 -2.986 36.268 1.00 30.81 96 ASN A CA 1
ATOM 746 C C . ASN A 1 96 ? 31.436 -3.737 35.012 1.00 30.81 96 ASN A C 1
ATOM 748 O O . ASN A 1 96 ? 32.190 -4.007 34.089 1.00 30.81 96 ASN A O 1
ATOM 752 N N . SER A 1 97 ? 30.170 -4.130 35.071 1.00 32.56 97 SER A N 1
ATOM 753 C CA . SER A 1 97 ? 29.379 -5.003 34.200 1.00 32.56 97 SER A CA 1
ATOM 754 C C . SER A 1 97 ? 29.456 -4.791 32.681 1.00 32.56 97 SER A C 1
ATOM 756 O O . SER A 1 97 ? 29.358 -3.675 32.187 1.00 32.56 97 SER A O 1
ATOM 758 N N . LYS A 1 98 ? 29.480 -5.937 31.984 1.00 45.31 98 LYS A N 1
ATOM 759 C CA . LYS A 1 98 ? 29.148 -6.175 30.571 1.00 45.31 98 LYS A CA 1
ATOM 760 C C . LYS A 1 98 ? 27.928 -5.381 30.096 1.00 45.31 98 LYS A C 1
ATOM 762 O O . LYS A 1 98 ? 26.851 -5.614 30.641 1.00 45.31 98 LYS A O 1
ATOM 767 N N . GLN A 1 99 ? 28.088 -4.602 29.029 1.00 39.97 99 GLN A N 1
ATOM 768 C CA . GLN A 1 99 ? 27.081 -4.409 27.982 1.00 39.97 99 GLN A CA 1
ATOM 769 C C . GLN A 1 99 ? 27.770 -3.740 26.784 1.00 39.97 99 GLN A C 1
ATOM 771 O O . GLN A 1 99 ? 27.830 -2.520 26.720 1.00 39.97 99 GLN A O 1
ATOM 776 N N . ASP A 1 100 ? 28.350 -4.547 25.891 1.00 33.94 100 ASP A N 1
ATOM 777 C CA . ASP A 1 100 ? 28.787 -4.062 24.582 1.00 33.94 100 ASP A CA 1
ATOM 778 C C . ASP A 1 100 ? 27.667 -4.341 23.584 1.00 33.94 100 ASP A C 1
ATOM 780 O O . ASP A 1 100 ? 27.106 -5.438 23.521 1.00 33.94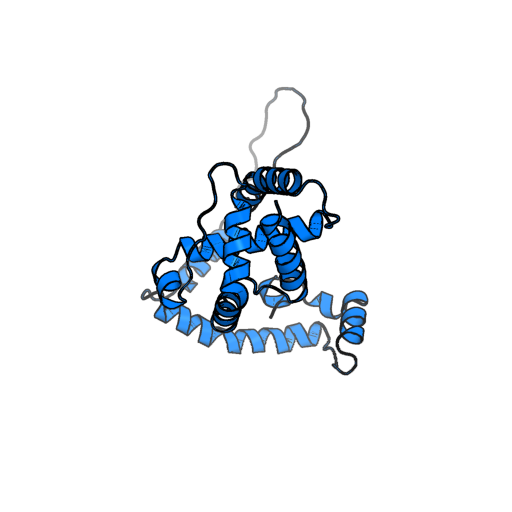 100 ASP A O 1
ATOM 784 N N . GLU A 1 101 ? 27.298 -3.268 22.909 1.00 42.31 101 GLU A N 1
ATOM 785 C CA . GLU A 1 101 ? 26.128 -3.093 22.080 1.00 42.31 101 GLU A CA 1
ATOM 786 C C . GLU A 1 101 ? 26.378 -3.705 20.698 1.00 42.31 101 GLU A C 1
ATOM 788 O O . GLU A 1 101 ? 27.133 -3.164 19.893 1.00 42.31 101 GLU A O 1
ATOM 793 N N . ASP A 1 102 ? 25.692 -4.807 20.395 1.00 43.81 102 ASP A N 1
ATOM 794 C CA . ASP A 1 102 ? 25.311 -5.107 19.018 1.00 43.81 102 ASP A CA 1
ATOM 795 C C . ASP A 1 102 ? 24.215 -4.099 18.642 1.00 43.81 102 ASP A C 1
ATOM 797 O O . ASP A 1 102 ? 23.039 -4.276 18.965 1.00 43.81 102 ASP A O 1
ATOM 801 N N . SER A 1 103 ? 24.595 -2.983 18.023 1.00 44.91 103 SER A N 1
ATOM 802 C CA . SER A 1 103 ? 23.650 -2.134 17.294 1.00 44.91 103 SER A CA 1
ATOM 803 C C . SER A 1 103 ? 23.959 -2.217 15.816 1.00 44.91 103 SER A C 1
ATOM 805 O O . SER A 1 103 ? 24.697 -1.416 15.240 1.00 44.91 103 SER A O 1
ATOM 807 N N . ASP A 1 104 ? 23.353 -3.239 15.220 1.00 43.22 104 ASP A N 1
ATOM 808 C CA . ASP A 1 104 ? 23.106 -3.303 13.798 1.00 43.22 104 ASP A CA 1
ATOM 809 C C . ASP A 1 104 ? 22.393 -2.030 13.332 1.00 43.22 104 ASP A C 1
ATOM 811 O O . ASP A 1 104 ? 21.471 -1.500 13.962 1.00 43.22 104 ASP A O 1
ATOM 815 N N . SER A 1 105 ? 22.879 -1.551 12.192 1.00 45.59 105 SER A N 1
ATOM 816 C CA . SER A 1 105 ? 22.366 -0.441 11.404 1.00 45.59 105 SER A CA 1
ATOM 817 C C . SER A 1 105 ? 20.838 -0.335 11.461 1.00 45.59 105 SER A C 1
ATOM 819 O O . SER A 1 105 ? 20.092 -1.120 10.882 1.00 45.59 105 SER A O 1
ATOM 821 N N . SER A 1 106 ? 20.393 0.683 12.184 1.00 47.50 106 SER A N 1
ATOM 822 C CA . SER A 1 106 ? 19.007 0.967 12.509 1.00 47.50 106 SER A CA 1
ATOM 823 C C . SER A 1 106 ? 18.511 2.141 11.665 1.00 47.50 106 SER A C 1
ATOM 825 O O . SER A 1 106 ? 18.391 3.257 12.151 1.00 47.50 106 SER A O 1
ATOM 827 N N . CYS A 1 107 ? 18.223 1.904 10.382 1.00 37.56 107 CYS A N 1
ATOM 828 C CA . CYS A 1 107 ? 17.552 2.902 9.531 1.00 37.56 107 CYS A CA 1
ATOM 829 C C . CYS A 1 107 ? 16.008 2.794 9.604 1.00 37.56 107 CYS A C 1
ATOM 831 O O . CYS A 1 107 ? 15.296 3.618 9.043 1.00 37.56 107 CYS A O 1
ATOM 833 N N . SER A 1 108 ? 15.475 1.799 10.332 1.00 43.91 108 SER A N 1
ATOM 834 C CA . SER A 1 108 ? 14.025 1.562 10.463 1.00 43.91 108 SER A CA 1
ATOM 835 C C . SER A 1 108 ? 13.382 2.175 11.715 1.00 43.91 108 SER A C 1
ATOM 837 O O . SER A 1 108 ? 12.169 2.343 11.743 1.00 43.91 108 SER A O 1
ATOM 839 N N . VAL A 1 109 ? 14.153 2.507 12.757 1.00 40.59 109 VAL A N 1
ATOM 840 C CA . VAL A 1 109 ? 13.602 3.020 14.031 1.00 40.59 109 VAL A CA 1
ATOM 841 C C . VAL A 1 109 ? 13.319 4.521 14.010 1.00 40.59 109 VAL A C 1
ATOM 843 O O . VAL A 1 109 ? 12.493 4.985 14.790 1.00 40.59 109 VAL A O 1
ATOM 846 N N . GLU A 1 110 ? 13.935 5.301 13.120 1.00 44.75 110 GLU A N 1
ATOM 847 C CA . GLU A 1 110 ? 13.733 6.759 13.095 1.00 44.75 110 GLU A CA 1
ATOM 848 C C . GLU A 1 110 ? 12.336 7.151 12.588 1.00 44.75 110 GLU A C 1
ATOM 850 O O . GLU A 1 110 ? 11.710 8.054 13.146 1.00 44.75 110 GLU A O 1
ATOM 855 N N . VAL A 1 111 ? 11.805 6.428 11.593 1.00 50.12 111 VAL A N 1
ATOM 856 C CA . VAL A 1 111 ? 10.460 6.675 11.046 1.00 50.12 111 VAL A CA 1
ATOM 857 C C . VAL A 1 111 ? 9.384 6.283 12.058 1.00 50.12 111 VAL A C 1
ATOM 859 O O . VAL A 1 111 ? 8.489 7.081 12.321 1.00 50.12 111 VAL A O 1
ATOM 862 N N . ASP A 1 112 ? 9.508 5.117 12.700 1.00 52.53 112 ASP A N 1
ATOM 863 C CA . ASP A 1 112 ? 8.554 4.676 13.730 1.00 52.53 112 ASP A CA 1
ATOM 864 C C . ASP A 1 112 ? 8.568 5.590 14.967 1.00 52.53 112 ASP A C 1
ATOM 866 O O . ASP A 1 112 ? 7.513 5.903 15.526 1.00 52.53 112 ASP A O 1
ATOM 870 N N . THR A 1 113 ? 9.739 6.104 15.362 1.00 60.28 113 THR A N 1
ATOM 871 C CA . THR A 1 113 ? 9.855 7.012 16.518 1.00 60.28 113 THR A CA 1
ATOM 872 C C . THR A 1 113 ? 9.267 8.399 16.223 1.00 60.28 113 THR A C 1
ATOM 874 O O . THR A 1 113 ? 8.655 9.003 17.105 1.00 60.28 113 THR A O 1
ATOM 877 N N . ALA A 1 114 ? 9.395 8.903 14.989 1.00 71.12 114 ALA A N 1
ATOM 878 C CA . ALA A 1 114 ? 8.828 10.190 14.573 1.00 71.12 114 ALA A CA 1
ATOM 879 C C . ALA A 1 114 ? 7.323 10.122 14.246 1.00 71.12 114 ALA A C 1
ATOM 881 O O . ALA A 1 114 ? 6.605 11.107 14.437 1.00 71.12 114 ALA A O 1
ATOM 882 N N . LEU A 1 115 ? 6.827 8.970 13.783 1.00 79.81 115 LEU A N 1
ATOM 883 C CA . LEU A 1 115 ? 5.418 8.760 13.445 1.00 79.81 115 LEU A CA 1
ATOM 884 C C . LEU A 1 115 ? 4.551 8.505 14.686 1.00 79.81 115 LEU A C 1
ATOM 886 O O . LEU A 1 115 ? 3.393 8.919 14.718 1.00 79.81 115 LEU A O 1
ATOM 890 N N . SER A 1 116 ? 5.108 7.877 15.727 1.00 82.56 116 SER A N 1
ATOM 891 C CA . SER A 1 116 ? 4.400 7.589 16.983 1.00 82.56 116 SER A CA 1
ATOM 892 C C . SER A 1 116 ? 3.664 8.802 17.585 1.00 82.56 116 SER A C 1
ATOM 894 O O . SER A 1 116 ? 2.465 8.676 17.837 1.00 82.56 116 SER A O 1
ATOM 896 N N . PRO A 1 117 ? 4.286 9.988 17.775 1.00 83.44 117 PRO A N 1
ATOM 897 C CA . PRO A 1 117 ? 3.576 11.150 18.317 1.00 83.44 117 PRO A CA 1
ATOM 898 C C . PRO A 1 117 ? 2.483 11.682 17.378 1.00 83.44 117 PRO A C 1
ATOM 900 O O . PRO A 1 117 ? 1.467 12.190 17.850 1.00 83.44 117 PRO A O 1
ATOM 903 N N . LEU A 1 118 ? 2.652 11.549 16.056 1.00 84.38 118 LEU A N 1
ATOM 904 C CA . LEU A 1 118 ? 1.626 11.934 15.081 1.00 84.38 118 LEU A CA 1
ATOM 905 C C . LEU A 1 118 ? 0.416 10.999 15.153 1.00 84.38 118 LEU A C 1
ATOM 907 O O . LEU A 1 118 ? -0.723 11.458 15.062 1.00 84.38 118 LEU A O 1
ATOM 911 N N . ILE A 1 119 ? 0.661 9.701 15.341 1.00 84.50 119 ILE A N 1
ATOM 912 C CA . ILE A 1 119 ? -0.389 8.698 15.512 1.00 84.50 119 ILE A CA 1
ATOM 913 C C . ILE A 1 119 ? -1.140 8.938 16.818 1.00 84.50 119 ILE A C 1
ATOM 915 O O . ILE A 1 119 ? -2.369 8.952 16.803 1.00 84.50 119 ILE A O 1
ATOM 919 N N . ASP A 1 120 ? -0.442 9.169 17.930 1.00 83.69 120 ASP A N 1
ATOM 920 C CA . ASP A 1 120 ? -1.101 9.431 19.211 1.00 83.69 120 ASP A CA 1
ATOM 921 C C . ASP A 1 120 ? -1.938 10.728 19.155 1.00 83.69 120 ASP A C 1
ATOM 923 O O . ASP A 1 120 ? -3.085 10.725 19.603 1.00 83.69 120 ASP A O 1
ATOM 927 N N . ALA A 1 121 ? -1.447 11.789 18.496 1.00 83.88 121 ALA A N 1
ATOM 928 C CA . ALA A 1 121 ? -2.219 13.014 18.253 1.00 83.88 121 ALA A CA 1
ATOM 929 C C . ALA A 1 121 ? -3.452 12.777 17.359 1.00 83.88 121 ALA A C 1
ATOM 931 O O . ALA A 1 121 ? -4.520 13.346 17.596 1.00 83.88 121 ALA A O 1
ATOM 932 N N . PHE A 1 122 ? -3.339 11.919 16.339 1.00 85.25 122 PHE A N 1
ATOM 933 C CA . PHE A 1 122 ? -4.481 11.528 15.510 1.00 85.25 122 PHE A CA 1
ATOM 934 C C . PHE A 1 122 ? -5.509 10.718 16.311 1.00 85.25 122 PHE A C 1
ATOM 936 O O . PHE A 1 122 ? -6.707 10.972 16.199 1.00 85.25 122 PHE A O 1
ATOM 943 N N . ILE A 1 123 ? -5.058 9.776 17.145 1.00 84.25 123 ILE A N 1
ATOM 944 C CA . ILE A 1 123 ? -5.914 8.966 18.024 1.00 84.25 123 ILE A CA 1
ATOM 945 C C . ILE A 1 123 ? -6.680 9.860 19.004 1.00 84.25 123 ILE A C 1
ATOM 947 O O . ILE A 1 123 ? -7.883 9.675 19.189 1.00 84.25 123 ILE A O 1
ATOM 951 N N . GLU A 1 124 ? -6.014 10.848 19.601 1.00 82.88 124 GLU A N 1
ATOM 952 C CA . GLU A 1 124 ? -6.654 11.826 20.483 1.00 82.88 124 GLU A CA 1
ATOM 953 C C . GLU A 1 124 ? -7.683 12.680 19.729 1.00 82.88 124 GLU A C 1
ATOM 955 O O . GLU A 1 124 ? -8.789 12.891 20.228 1.00 82.88 124 GLU A O 1
ATOM 960 N N . HIS A 1 125 ? -7.364 13.100 18.500 1.00 80.12 125 HIS A N 1
ATOM 961 C CA . HIS A 1 12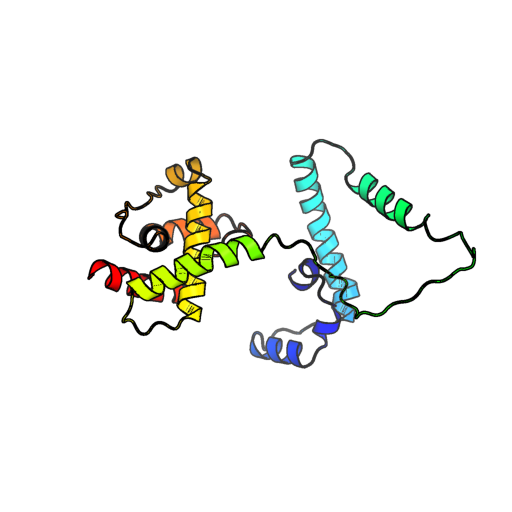5 ? -8.267 13.881 17.654 1.00 80.12 125 HIS A CA 1
ATOM 962 C C . HIS A 1 125 ? -9.551 13.120 17.300 1.00 80.12 125 HIS A C 1
ATOM 964 O O . HIS A 1 125 ? -10.643 13.686 17.346 1.00 80.12 125 HIS A O 1
ATOM 970 N N . ILE A 1 126 ? -9.446 11.827 16.981 1.00 79.56 126 ILE A N 1
ATOM 971 C CA . ILE A 1 126 ? -10.626 11.001 16.703 1.00 79.56 126 ILE A CA 1
ATOM 972 C C . ILE A 1 126 ? -11.352 10.588 17.995 1.00 79.56 126 ILE A C 1
ATOM 974 O O . ILE A 1 126 ? -12.556 10.349 17.939 1.00 79.56 126 ILE A O 1
ATOM 978 N N . GLY A 1 127 ? -10.644 10.524 19.135 1.00 63.31 127 GLY A N 1
ATOM 979 C CA . GLY A 1 127 ? -11.066 10.662 20.544 1.00 63.31 127 GLY A CA 1
ATOM 980 C C . GLY A 1 127 ? -12.213 9.811 21.112 1.00 63.31 127 GLY A C 1
ATOM 981 O O . GLY A 1 127 ? -12.400 9.772 22.328 1.00 63.31 127 GLY A O 1
ATOM 982 N N . ARG A 1 128 ? -13.034 9.162 20.283 1.00 60.56 128 ARG A N 1
ATOM 983 C CA . ARG A 1 128 ? -14.334 8.581 20.665 1.00 60.56 128 ARG A CA 1
ATOM 984 C C . ARG A 1 128 ? -14.785 7.396 19.812 1.00 60.56 128 ARG A C 1
ATOM 986 O O . ARG A 1 128 ? -15.891 6.902 20.021 1.00 60.56 128 ARG A O 1
ATOM 993 N N . PHE A 1 129 ? -13.975 6.930 18.865 1.00 64.69 129 PHE A N 1
ATOM 994 C CA . PHE A 1 129 ? -14.359 5.830 17.978 1.00 64.69 129 PHE A CA 1
ATOM 995 C C . PHE A 1 129 ? -13.664 4.527 18.364 1.00 64.69 129 PHE A C 1
ATOM 997 O O . PHE A 1 129 ? -12.483 4.511 18.699 1.00 64.69 129 PHE A O 1
ATOM 1004 N N . SER A 1 130 ? -14.421 3.432 18.335 1.00 66.25 130 SER A N 1
ATOM 1005 C CA . SER A 1 130 ? -14.008 2.098 18.776 1.00 66.25 130 SER A CA 1
ATOM 1006 C C . SER A 1 130 ? -13.147 1.376 17.734 1.00 66.25 130 SER A C 1
ATOM 1008 O O . SER A 1 130 ? -13.486 0.272 17.315 1.00 66.25 130 SER A O 1
ATOM 1010 N N . PHE A 1 131 ? -12.062 2.000 17.283 1.00 76.25 131 PHE A N 1
ATOM 1011 C CA . PHE A 1 131 ? -11.083 1.338 16.423 1.00 76.25 131 PHE A CA 1
ATOM 1012 C C . PHE A 1 131 ? -10.025 0.642 17.277 1.00 76.25 131 PHE A C 1
ATOM 1014 O O . PHE A 1 131 ? -9.575 1.179 18.293 1.00 76.25 131 PHE A O 1
ATOM 1021 N N . ALA A 1 132 ? -9.605 -0.554 16.868 1.00 81.19 132 ALA A N 1
ATOM 1022 C CA . ALA A 1 132 ? -8.477 -1.216 17.503 1.00 81.19 132 ALA A CA 1
ATOM 1023 C C . ALA A 1 132 ? -7.200 -0.401 17.241 1.00 81.19 132 ALA A C 1
ATOM 1025 O O . ALA A 1 132 ? -6.865 -0.123 16.089 1.00 81.19 132 ALA A O 1
ATOM 1026 N N . LYS A 1 133 ? -6.461 -0.038 18.303 1.00 80.06 133 LYS A N 1
ATOM 1027 C CA . LYS A 1 133 ? -5.248 0.798 18.188 1.00 80.06 133 LYS A CA 1
ATOM 1028 C C . LYS A 1 133 ? -4.258 0.231 17.163 1.00 80.06 133 LYS A C 1
ATOM 1030 O O . LYS A 1 133 ? -3.730 0.983 16.357 1.00 80.06 133 LYS A O 1
ATOM 1035 N N . ASN A 1 134 ? -4.065 -1.087 17.149 1.00 79.69 134 ASN A N 1
ATOM 1036 C CA . ASN A 1 134 ? -3.125 -1.752 16.241 1.00 79.69 134 ASN A CA 1
ATOM 1037 C C . ASN A 1 134 ? -3.538 -1.645 14.764 1.00 79.69 134 ASN A C 1
ATOM 1039 O O . ASN A 1 134 ? -2.686 -1.421 13.908 1.00 79.69 134 ASN A O 1
ATOM 1043 N N . GLU A 1 135 ? -4.832 -1.775 14.462 1.00 81.44 135 GLU A N 1
ATOM 1044 C CA . GLU A 1 135 ? -5.350 -1.643 13.093 1.00 81.44 135 GLU A CA 1
ATOM 1045 C C . GLU A 1 135 ? -5.226 -0.204 12.598 1.00 81.44 135 GLU A C 1
ATOM 1047 O O . GLU A 1 135 ? -4.829 0.036 11.460 1.00 81.44 135 GLU A O 1
ATOM 1052 N N . LEU A 1 136 ? -5.508 0.757 13.479 1.00 83.81 136 LEU A N 1
ATOM 1053 C CA . LEU A 1 136 ? -5.398 2.173 13.167 1.00 83.81 136 LEU A CA 1
ATOM 1054 C C . LEU A 1 136 ? -3.942 2.598 12.954 1.00 83.81 136 LEU A C 1
ATOM 1056 O O . LEU A 1 136 ? -3.656 3.294 11.988 1.00 83.81 136 LEU A O 1
ATOM 1060 N N . VAL A 1 137 ? -3.024 2.144 13.811 1.00 85.75 137 VAL A N 1
ATOM 1061 C CA . VAL A 1 137 ? -1.578 2.353 13.640 1.00 85.75 137 VAL A CA 1
ATOM 1062 C C . VAL A 1 137 ? -1.134 1.792 12.291 1.00 85.75 137 VAL A C 1
ATOM 1064 O O . VAL A 1 137 ? -0.564 2.524 11.493 1.00 85.75 137 VAL A O 1
ATOM 1067 N N . SER A 1 138 ? -1.468 0.531 11.997 1.00 85.69 138 SER A N 1
ATOM 1068 C CA . SER A 1 138 ? -1.104 -0.108 10.728 1.00 85.69 138 SER A CA 1
ATOM 1069 C C . SER A 1 138 ? -1.629 0.667 9.517 1.00 85.69 138 SER A C 1
ATOM 1071 O O . SER A 1 138 ? -0.876 0.923 8.578 1.00 85.69 138 SER A O 1
ATOM 1073 N N . LEU A 1 139 ? -2.898 1.084 9.545 1.00 87.81 139 LEU A N 1
ATOM 1074 C CA . LEU A 1 139 ? -3.503 1.859 8.465 1.00 87.81 139 LEU A CA 1
ATOM 1075 C C . LEU A 1 139 ? -2.828 3.226 8.292 1.00 87.81 139 LEU A C 1
ATOM 1077 O O . LEU A 1 139 ? -2.505 3.601 7.169 1.00 87.81 139 LEU A O 1
ATOM 1081 N N . LEU A 1 140 ? -2.600 3.959 9.384 1.00 88.56 140 LEU A N 1
ATOM 1082 C CA . LEU A 1 140 ? -1.980 5.285 9.344 1.00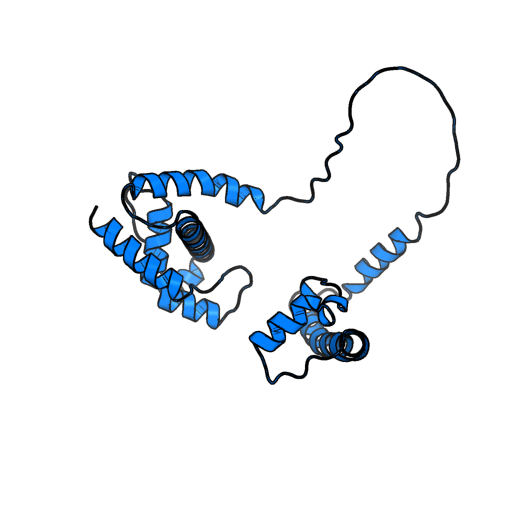 88.56 140 LEU A CA 1
ATOM 1083 C C . LEU A 1 140 ? -0.541 5.221 8.835 1.00 88.56 140 LEU A C 1
ATOM 1085 O O . LEU A 1 140 ? -0.161 6.062 8.024 1.00 88.56 140 LEU A O 1
ATOM 1089 N N . THR A 1 141 ? 0.228 4.211 9.242 1.00 88.00 141 THR A N 1
ATOM 1090 C CA . THR A 1 141 ? 1.581 3.982 8.724 1.00 88.00 141 THR A CA 1
ATOM 1091 C C . THR A 1 141 ? 1.552 3.741 7.219 1.00 88.00 141 THR A C 1
ATOM 1093 O O . THR A 1 141 ? 2.276 4.408 6.486 1.00 88.00 141 THR A O 1
ATOM 1096 N N . VAL A 1 142 ? 0.663 2.868 6.730 1.00 88.69 142 VAL A N 1
ATOM 1097 C CA . VAL A 1 142 ? 0.522 2.615 5.285 1.00 88.69 142 VAL A CA 1
ATOM 1098 C C . VAL A 1 142 ? 0.112 3.887 4.543 1.00 88.69 142 VAL A C 1
ATOM 1100 O O . VAL A 1 142 ? 0.723 4.223 3.529 1.00 88.69 142 VAL A O 1
ATOM 1103 N N . CYS A 1 143 ? -0.875 4.633 5.047 1.00 89.56 143 CYS A N 1
ATOM 1104 C CA . CYS A 1 143 ? -1.308 5.880 4.421 1.00 89.56 143 CYS A CA 1
ATOM 1105 C C . CYS A 1 143 ? -0.184 6.921 4.364 1.00 89.56 143 CYS A C 1
ATOM 1107 O O . CYS A 1 143 ? -0.013 7.575 3.336 1.00 89.56 143 CYS A O 1
ATOM 1109 N N . HIS A 1 144 ? 0.598 7.041 5.436 1.00 89.81 144 HIS A N 1
ATOM 1110 C CA . HIS A 1 144 ? 1.734 7.951 5.504 1.00 89.81 144 HIS A CA 1
ATOM 1111 C C . HIS A 1 144 ? 2.832 7.573 4.503 1.00 89.81 144 HIS A C 1
ATOM 1113 O O . HIS A 1 144 ? 3.299 8.428 3.751 1.00 89.81 144 HIS A O 1
ATOM 1119 N N . SER A 1 145 ? 3.196 6.289 4.424 1.00 88.56 145 SER A N 1
ATOM 1120 C CA . SER A 1 145 ? 4.186 5.793 3.461 1.00 88.56 145 SER A CA 1
ATOM 1121 C C . SER A 1 145 ? 3.741 6.008 2.015 1.00 88.56 145 SER A C 1
ATOM 1123 O O . SER A 1 145 ? 4.526 6.474 1.190 1.00 88.56 145 SER A O 1
ATOM 1125 N N . VAL A 1 146 ? 2.472 5.719 1.709 1.00 89.12 146 VAL A N 1
ATOM 1126 C CA . VAL A 1 146 ? 1.886 5.950 0.382 1.00 89.12 146 VAL A CA 1
ATOM 1127 C C . VAL A 1 146 ? 1.933 7.434 0.033 1.00 89.12 146 VAL A C 1
ATOM 1129 O O . VAL A 1 146 ? 2.399 7.797 -1.045 1.00 89.12 146 VAL A O 1
ATOM 1132 N N . PHE A 1 147 ? 1.487 8.302 0.940 1.00 90.44 147 PHE A N 1
ATOM 1133 C CA . PHE A 1 147 ? 1.505 9.741 0.710 1.00 90.44 147 PHE A CA 1
ATOM 1134 C C . PHE A 1 147 ? 2.929 10.260 0.465 1.00 90.44 147 PHE A C 1
ATOM 1136 O O . PHE A 1 147 ? 3.161 10.936 -0.537 1.00 90.44 147 PHE A O 1
ATOM 1143 N N . GLY A 1 148 ? 3.888 9.893 1.323 1.00 88.88 148 GLY A N 1
ATOM 1144 C CA . GLY A 1 148 ? 5.295 10.275 1.172 1.00 88.88 148 GLY A CA 1
ATOM 1145 C C . GLY A 1 148 ? 5.872 9.839 -0.176 1.00 88.88 148 GLY A C 1
ATOM 1146 O O . GLY A 1 148 ? 6.433 10.654 -0.904 1.00 88.88 148 GLY A O 1
ATOM 1147 N N . TYR A 1 149 ? 5.615 8.592 -0.579 1.00 89.19 149 TYR A N 1
ATOM 1148 C CA . TYR A 1 149 ? 6.086 8.054 -1.856 1.00 89.19 149 TYR A CA 1
ATOM 1149 C C . TYR A 1 149 ? 5.655 8.889 -3.067 1.00 89.19 149 TYR A C 1
ATOM 1151 O O . TYR A 1 149 ? 6.445 9.092 -3.997 1.00 89.19 149 TYR A O 1
ATOM 1159 N N . PHE A 1 150 ? 4.394 9.327 -3.090 1.00 88.88 150 PHE A N 1
ATOM 1160 C CA . PHE A 1 150 ? 3.854 10.102 -4.204 1.00 88.88 150 PHE A CA 1
ATOM 1161 C C . PHE A 1 150 ? 4.289 11.565 -4.142 1.00 88.88 150 PHE A C 1
ATOM 1163 O O . PHE A 1 150 ? 4.640 12.120 -5.181 1.00 88.88 150 PHE A O 1
ATOM 1170 N N . VAL A 1 151 ? 4.345 12.174 -2.955 1.00 88.94 151 VAL A N 1
ATOM 1171 C CA . VAL A 1 151 ? 4.807 13.564 -2.795 1.00 88.94 151 VAL A CA 1
ATOM 1172 C C . VAL A 1 151 ? 6.250 13.748 -3.253 1.00 88.94 151 VAL A C 1
ATOM 1174 O O . VAL A 1 151 ? 6.554 14.743 -3.912 1.00 88.94 151 VAL A O 1
ATOM 1177 N N . ASP A 1 152 ? 7.109 12.761 -3.010 1.00 88.75 152 ASP A N 1
ATOM 1178 C CA . ASP A 1 152 ? 8.494 12.775 -3.489 1.00 88.75 152 ASP A CA 1
ATOM 1179 C C . ASP A 1 152 ? 8.601 12.622 -5.023 1.00 88.75 152 ASP A C 1
ATOM 1181 O O . ASP A 1 152 ? 9.672 12.799 -5.607 1.00 88.75 152 ASP A O 1
ATOM 1185 N N . ARG A 1 153 ? 7.490 12.310 -5.709 1.00 88.56 153 ARG A N 1
ATOM 1186 C CA . ARG A 1 153 ? 7.409 12.068 -7.158 1.00 88.56 153 ARG A CA 1
ATOM 1187 C C . ARG A 1 153 ? 6.282 12.887 -7.810 1.00 88.56 153 ARG A C 1
ATOM 1189 O O . ARG A 1 153 ? 5.310 12.320 -8.319 1.00 88.56 153 ARG A O 1
ATOM 1196 N N . PRO A 1 154 ? 6.427 14.219 -7.917 1.00 88.19 154 PRO A N 1
ATOM 1197 C CA . PRO A 1 154 ? 5.379 15.092 -8.456 1.00 88.19 154 PRO A CA 1
ATOM 1198 C C . PRO A 1 154 ? 5.014 14.794 -9.920 1.00 88.19 154 PRO A C 1
ATOM 1200 O O . PRO A 1 154 ? 3.865 14.975 -10.315 1.00 88.19 154 PRO A O 1
ATOM 1203 N N . ALA A 1 155 ? 5.960 14.294 -10.725 1.00 89.44 155 ALA A N 1
ATOM 1204 C CA . ALA A 1 155 ? 5.685 13.872 -12.101 1.00 89.44 155 ALA A CA 1
ATOM 1205 C C . ALA A 1 155 ? 4.679 12.708 -12.155 1.00 89.44 155 ALA A C 1
ATOM 1207 O O . ALA A 1 155 ? 3.741 12.736 -12.949 1.00 89.44 155 ALA A O 1
ATOM 1208 N N . LEU A 1 156 ? 4.835 11.733 -11.255 1.00 87.56 156 LEU A N 1
ATOM 1209 C CA . LEU A 1 156 ? 3.939 10.585 -11.138 1.00 87.56 156 LEU A CA 1
ATOM 1210 C C . LEU A 1 156 ? 2.568 10.997 -10.584 1.00 87.56 156 LEU A C 1
ATOM 1212 O O . LEU A 1 156 ? 1.539 10.498 -11.036 1.00 87.56 156 LEU A O 1
ATOM 1216 N N . MET A 1 157 ? 2.534 11.947 -9.641 1.00 88.44 157 MET A N 1
ATOM 1217 C CA . MET A 1 157 ? 1.272 12.521 -9.160 1.00 88.44 157 MET A CA 1
ATOM 1218 C C . MET A 1 157 ? 0.485 13.198 -10.280 1.00 88.44 157 MET A C 1
ATOM 1220 O O . MET A 1 157 ? -0.727 13.010 -10.366 1.00 88.44 157 MET A O 1
ATOM 1224 N N . ALA A 1 158 ? 1.157 13.954 -11.153 1.00 89.00 158 ALA A N 1
ATOM 1225 C CA . ALA A 1 158 ? 0.512 14.593 -12.294 1.00 89.00 158 ALA A CA 1
ATOM 1226 C C . ALA A 1 158 ? -0.027 13.560 -13.298 1.00 89.00 158 ALA A C 1
ATOM 1228 O O . ALA A 1 158 ? -1.164 13.686 -13.750 1.00 89.00 158 ALA A O 1
ATOM 1229 N N . GLU A 1 159 ? 0.749 12.515 -13.597 1.00 89.81 159 GLU A N 1
ATOM 1230 C CA . GLU A 1 159 ? 0.345 11.428 -14.497 1.00 89.81 159 GLU A CA 1
ATOM 1231 C C . GLU A 1 159 ? -0.901 10.688 -13.988 1.00 89.81 159 GLU A C 1
ATOM 1233 O O . GLU A 1 159 ? -1.863 10.481 -14.727 1.00 89.81 159 GLU A O 1
ATOM 1238 N N . LEU A 1 160 ? -0.926 10.355 -12.696 1.00 87.19 160 LEU A N 1
ATOM 1239 C CA . LEU A 1 160 ? -2.034 9.645 -12.055 1.00 87.19 160 LEU A CA 1
ATOM 1240 C C . LEU A 1 160 ? -3.176 10.570 -11.599 1.00 87.19 160 LEU A C 1
ATOM 1242 O O . LEU A 1 160 ? -4.160 10.096 -11.024 1.00 87.19 160 LEU A O 1
ATOM 1246 N N . SER A 1 161 ? -3.074 11.880 -11.855 1.00 90.06 161 SER A N 1
ATOM 1247 C CA . SER A 1 161 ? -4.039 12.895 -11.404 1.00 90.06 161 SER A CA 1
ATOM 1248 C C . SER A 1 161 ? -4.322 12.812 -9.895 1.00 90.06 161 SER A C 1
ATOM 1250 O O . SER A 1 161 ? -5.479 12.773 -9.468 1.00 90.06 161 SE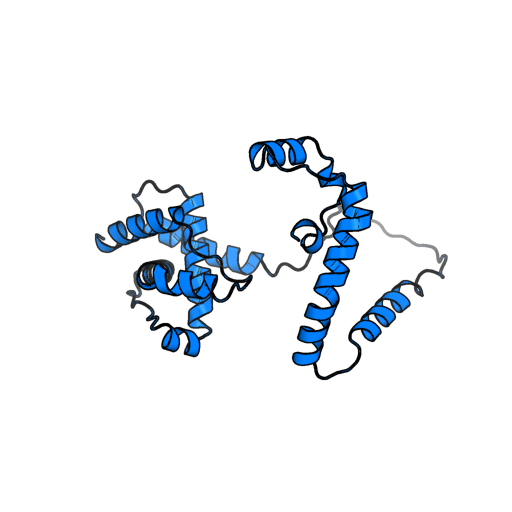R A O 1
ATOM 1252 N N . LEU A 1 162 ? -3.260 12.718 -9.094 1.00 89.25 162 LEU A N 1
ATOM 1253 C CA . LEU A 1 162 ? -3.304 12.680 -7.633 1.00 89.25 162 LEU A CA 1
ATOM 1254 C C . LEU A 1 162 ? -3.120 14.098 -7.093 1.00 89.25 162 LEU A C 1
ATOM 1256 O O . LEU A 1 162 ? -2.109 14.742 -7.372 1.00 89.25 162 LEU A O 1
ATOM 1260 N N . THR A 1 163 ? -4.071 14.581 -6.302 1.00 87.94 163 THR A N 1
ATOM 1261 C CA . THR A 1 163 ? -4.033 15.929 -5.725 1.00 87.94 163 THR A CA 1
ATOM 1262 C C . THR A 1 163 ? -3.993 15.844 -4.205 1.00 87.94 163 THR A C 1
ATOM 1264 O O . THR A 1 163 ? -4.894 15.254 -3.613 1.00 87.94 163 THR A O 1
ATOM 1267 N N . PRO A 1 164 ? -2.974 16.419 -3.540 1.00 86.88 164 PRO A N 1
ATOM 1268 C CA . PRO A 1 164 ? -2.910 16.397 -2.089 1.00 86.88 164 PRO A CA 1
ATOM 1269 C C . PRO A 1 164 ? -4.052 17.251 -1.512 1.00 86.88 164 PRO A C 1
ATOM 1271 O O . PRO A 1 164 ? -4.202 18.409 -1.912 1.00 86.88 164 PRO A O 1
ATOM 1274 N N . PRO A 1 165 ? -4.859 16.714 -0.582 1.00 83.50 165 PRO A N 1
ATOM 1275 C CA . PRO A 1 165 ? -5.941 17.467 0.028 1.00 83.50 165 PRO A CA 1
ATOM 1276 C C . PRO A 1 165 ? -5.383 18.571 0.930 1.00 83.50 165 PRO A C 1
ATOM 1278 O O . PRO A 1 165 ? -4.381 18.389 1.626 1.00 83.50 165 PRO A O 1
ATOM 1281 N N . THR A 1 166 ? -6.052 19.721 0.942 1.00 79.62 166 THR A N 1
ATOM 1282 C CA . THR A 1 166 ? -5.719 20.819 1.853 1.00 79.62 166 THR A CA 1
ATOM 1283 C C . THR A 1 166 ? -6.349 20.549 3.214 1.00 79.62 166 THR A C 1
ATOM 1285 O O . THR A 1 166 ? -7.558 20.352 3.313 1.00 79.62 166 THR A O 1
ATOM 1288 N N . VAL A 1 167 ? -5.527 20.552 4.258 1.00 79.69 167 VAL A N 1
ATOM 1289 C CA . VAL A 1 167 ? -5.925 20.319 5.652 1.00 79.69 167 VAL A CA 1
ATOM 1290 C C . VAL A 1 167 ? -5.594 21.576 6.456 1.00 79.69 167 VAL A C 1
ATOM 1292 O O . VAL A 1 167 ? -4.574 22.221 6.201 1.00 79.69 167 VAL A O 1
ATOM 1295 N N . GLU A 1 168 ? -6.471 21.970 7.381 1.00 77.88 168 GLU A N 1
ATOM 1296 C CA . GLU A 1 168 ? -6.246 23.154 8.219 1.00 77.88 168 GLU A CA 1
ATOM 1297 C C . GLU A 1 168 ? -5.064 22.930 9.173 1.00 77.88 168 GLU A C 1
ATOM 1299 O O . GLU A 1 168 ? -4.833 21.818 9.640 1.00 77.88 168 GLU A O 1
ATOM 1304 N N . ALA A 1 169 ? -4.325 23.989 9.520 1.00 72.19 169 ALA A N 1
ATOM 1305 C CA . ALA A 1 169 ? -3.144 23.888 10.392 1.00 72.19 169 ALA A CA 1
ATOM 1306 C C . ALA A 1 169 ? -3.450 23.372 11.817 1.00 72.19 169 ALA A C 1
ATOM 1308 O O . ALA A 1 169 ? -2.539 23.016 12.559 1.00 72.19 169 ALA A O 1
ATOM 1309 N N . THR A 1 170 ? -4.725 23.357 12.206 1.00 74.81 170 THR A N 1
ATOM 1310 C CA . THR A 1 170 ? -5.246 22.833 13.476 1.00 74.81 170 THR A CA 1
ATOM 1311 C C . THR A 1 170 ? -5.516 21.327 13.443 1.00 74.81 170 THR A C 1
ATOM 1313 O O . THR A 1 170 ? -5.706 20.726 14.499 1.00 74.81 170 THR A O 1
ATOM 1316 N N . GLN A 1 171 ? -5.559 20.713 12.258 1.00 79.81 171 GLN A N 1
ATOM 1317 C CA . GLN A 1 171 ? -5.870 19.298 12.077 1.00 79.81 171 GLN A CA 1
ATOM 1318 C C . GLN A 1 171 ? -4.590 18.442 12.038 1.00 79.81 171 GLN A C 1
ATOM 1320 O O . GLN A 1 171 ? -3.530 18.921 11.626 1.00 79.81 171 GLN A O 1
ATOM 1325 N N . PRO A 1 172 ? -4.655 17.160 12.449 1.00 82.94 172 PRO A N 1
ATOM 1326 C CA . PRO A 1 172 ? -3.483 16.288 12.453 1.00 82.94 172 PRO A CA 1
ATOM 1327 C C . PRO A 1 172 ? -2.919 16.084 11.043 1.00 82.94 172 PRO A C 1
ATOM 1329 O O . PRO A 1 172 ? -3.673 15.833 10.105 1.00 82.94 172 PRO A O 1
ATOM 1332 N N . ALA A 1 173 ? -1.592 16.082 10.894 1.00 82.25 173 ALA A N 1
ATOM 1333 C CA . ALA A 1 173 ? -0.941 15.867 9.595 1.00 82.25 173 ALA A CA 1
ATOM 1334 C C . ALA A 1 173 ? -1.362 14.543 8.929 1.00 82.25 173 ALA A C 1
ATOM 1336 O O . ALA A 1 173 ? -1.609 14.508 7.727 1.00 82.25 173 ALA A O 1
ATOM 1337 N N . LEU A 1 174 ? -1.542 13.481 9.720 1.00 86.94 174 LEU A N 1
ATOM 1338 C CA . LEU A 1 174 ? -1.983 12.175 9.222 1.00 86.94 174 LEU A CA 1
ATOM 1339 C C . LEU A 1 174 ? -3.398 12.192 8.628 1.00 86.94 174 LEU A C 1
ATOM 1341 O O . LEU A 1 174 ? -3.739 11.309 7.845 1.00 86.94 174 LEU A O 1
ATOM 1345 N N . LEU A 1 175 ? -4.221 13.198 8.948 1.00 87.38 175 LEU A N 1
ATOM 1346 C CA . LEU A 1 175 ? -5.530 13.349 8.320 1.00 87.38 175 LEU A CA 1
ATOM 1347 C C . LEU A 1 175 ? -5.398 13.622 6.821 1.00 87.38 175 LEU A C 1
ATOM 1349 O O . LEU A 1 175 ? -6.156 13.069 6.029 1.00 87.38 175 LEU A O 1
ATOM 1353 N N . ARG A 1 176 ? -4.418 14.436 6.424 1.00 89.19 176 ARG A N 1
ATOM 1354 C CA . ARG A 1 176 ? -4.122 14.701 5.012 1.00 89.19 176 ARG A CA 1
ATOM 1355 C C . ARG A 1 176 ? -3.762 13.411 4.292 1.00 89.19 176 ARG A C 1
ATOM 1357 O O . ARG A 1 176 ? -4.303 13.139 3.225 1.00 89.19 176 ARG A O 1
ATOM 1364 N N . ASP A 1 177 ? -2.870 12.630 4.889 1.00 90.25 177 ASP A N 1
ATOM 1365 C CA . ASP A 1 177 ? -2.355 11.395 4.301 1.00 90.25 177 ASP A CA 1
ATOM 1366 C C . ASP A 1 177 ? -3.496 10.379 4.133 1.00 90.25 177 ASP A C 1
ATOM 1368 O O . ASP A 1 177 ? -3.662 9.770 3.078 1.00 90.25 177 ASP A O 1
ATOM 1372 N N . LEU A 1 178 ? -4.361 10.278 5.143 1.00 90.44 178 LEU A N 1
ATOM 1373 C CA . LEU A 1 178 ? -5.539 9.420 5.133 1.00 90.44 178 LEU A CA 1
ATOM 1374 C C . LEU A 1 178 ? -6.568 9.858 4.074 1.00 90.44 178 LEU A C 1
ATOM 1376 O O . LEU A 1 178 ? -7.073 9.026 3.320 1.00 90.44 178 LEU A O 1
ATOM 1380 N N . LEU A 1 179 ? -6.855 11.159 3.971 1.00 89.19 179 LEU A N 1
ATOM 1381 C CA . LEU A 1 179 ? -7.770 11.707 2.963 1.00 89.19 179 LEU A CA 1
ATOM 1382 C C . LEU A 1 179 ? -7.239 11.520 1.540 1.00 89.19 179 LEU A C 1
ATOM 1384 O O . LEU A 1 179 ? -8.004 11.125 0.662 1.00 89.19 179 LEU A O 1
ATOM 1388 N N . PHE A 1 180 ? -5.944 11.755 1.325 1.00 91.06 180 PHE A N 1
ATOM 1389 C CA . PHE A 1 180 ? -5.288 11.565 0.033 1.00 91.06 180 PHE A CA 1
ATOM 1390 C C . PHE A 1 180 ? -5.462 10.132 -0.457 1.00 91.06 180 PHE A C 1
ATOM 1392 O O . PHE A 1 180 ? -5.872 9.877 -1.589 1.00 91.06 180 PHE A O 1
ATOM 1399 N N . VAL A 1 181 ? -5.182 9.186 0.436 1.00 90.81 181 VAL A N 1
ATOM 1400 C CA . VAL A 1 181 ? -5.287 7.770 0.131 1.00 90.81 181 VAL A CA 1
ATOM 1401 C C . VAL A 1 181 ? -6.739 7.358 -0.104 1.00 90.81 181 VAL A C 1
ATOM 1403 O O . VAL A 1 181 ? -7.011 6.617 -1.045 1.00 90.81 181 VAL A O 1
ATOM 1406 N N . ALA A 1 182 ? -7.686 7.869 0.681 1.00 90.38 182 ALA A N 1
ATOM 1407 C CA . ALA A 1 182 ? -9.101 7.563 0.501 1.00 90.38 182 ALA A CA 1
ATOM 1408 C C . ALA A 1 182 ? -9.678 8.101 -0.817 1.00 90.38 182 ALA A C 1
ATOM 1410 O O . ALA A 1 182 ? -10.509 7.441 -1.435 1.00 90.38 182 ALA A O 1
ATOM 1411 N N . GLU A 1 183 ? -9.250 9.284 -1.258 1.00 90.44 183 GLU A N 1
ATOM 1412 C CA . GLU A 1 183 ? -9.728 9.902 -2.500 1.00 90.44 183 GLU A CA 1
ATOM 1413 C C . GLU A 1 183 ? -9.160 9.223 -3.754 1.00 90.44 183 GLU A C 1
ATOM 1415 O O . GLU A 1 183 ? -9.764 9.265 -4.829 1.00 90.44 183 GLU A O 1
ATOM 1420 N N . HIS A 1 184 ? -7.997 8.586 -3.628 1.00 91.12 184 HIS A N 1
ATOM 1421 C CA . HIS A 1 184 ? -7.251 8.064 -4.768 1.00 91.12 184 HIS A CA 1
ATOM 1422 C C . HIS A 1 184 ? -6.942 6.565 -4.692 1.00 91.12 184 HIS A C 1
ATOM 1424 O O . HIS A 1 184 ? -6.159 6.070 -5.507 1.00 91.12 184 HIS A O 1
ATOM 1430 N N . ALA A 1 185 ? -7.573 5.831 -3.771 1.00 88.50 185 ALA A N 1
ATOM 1431 C CA . ALA A 1 185 ? -7.307 4.415 -3.507 1.00 88.50 185 ALA A CA 1
ATOM 1432 C C . ALA A 1 185 ? -7.308 3.556 -4.781 1.00 88.50 185 ALA A C 1
ATOM 1434 O O . ALA A 1 185 ? -6.396 2.757 -4.981 1.00 88.50 185 ALA A O 1
ATOM 1435 N N . ASP A 1 186 ? -8.272 3.760 -5.684 1.00 87.88 186 ASP A N 1
ATOM 1436 C CA . ASP A 1 186 ? -8.380 2.986 -6.926 1.00 87.88 186 ASP A CA 1
ATOM 1437 C C . ASP A 1 186 ? -7.184 3.197 -7.859 1.00 87.88 186 ASP A C 1
ATOM 1439 O O . ASP A 1 186 ? -6.639 2.236 -8.410 1.00 87.88 186 ASP A O 1
ATOM 1443 N N . ARG A 1 187 ? -6.747 4.452 -8.026 1.00 89.94 187 ARG A N 1
ATOM 1444 C CA . ARG A 1 187 ? -5.619 4.810 -8.900 1.00 89.94 187 ARG A CA 1
ATOM 1445 C C . ARG A 1 187 ? -4.301 4.353 -8.292 1.00 89.94 187 ARG A C 1
ATOM 1447 O O . ARG A 1 187 ? -3.497 3.745 -8.991 1.00 89.94 187 ARG A O 1
ATOM 1454 N N . ILE A 1 188 ? -4.129 4.580 -6.990 1.00 89.94 188 ILE A N 1
ATOM 1455 C CA . ILE A 1 188 ? -2.959 4.147 -6.221 1.00 89.94 188 ILE A CA 1
ATOM 1456 C C . ILE A 1 188 ? -2.819 2.625 -6.294 1.00 89.94 188 ILE A C 1
ATOM 1458 O O . ILE A 1 188 ? -1.783 2.122 -6.718 1.00 89.94 188 ILE A O 1
ATOM 1462 N N . ASN A 1 189 ? -3.876 1.878 -5.968 1.00 89.44 189 ASN A N 1
ATOM 1463 C CA . ASN A 1 189 ? -3.840 0.419 -5.995 1.00 89.44 189 ASN A CA 1
ATOM 1464 C C . ASN A 1 189 ? -3.639 -0.130 -7.414 1.00 89.44 189 ASN A C 1
ATOM 1466 O O . ASN A 1 189 ? -2.959 -1.139 -7.588 1.00 89.44 189 ASN A O 1
ATOM 1470 N N . SER A 1 190 ? -4.212 0.512 -8.436 1.00 88.56 190 SER A N 1
ATOM 1471 C CA . SER A 1 190 ? -3.991 0.115 -9.834 1.00 88.56 190 SER A CA 1
ATOM 1472 C C . SER A 1 190 ? -2.546 0.348 -10.269 1.00 88.56 190 SER A C 1
ATOM 1474 O O . SER A 1 190 ? -1.966 -0.530 -10.902 1.00 88.56 190 SER A O 1
ATOM 1476 N N . TYR A 1 191 ? -1.947 1.472 -9.870 1.00 88.94 191 TYR A N 1
ATOM 1477 C CA . TYR A 1 191 ? -0.535 1.753 -10.111 1.00 88.94 191 TYR A CA 1
ATOM 1478 C C . TYR A 1 191 ? 0.375 0.747 -9.397 1.00 88.94 191 TYR A C 1
ATOM 1480 O O . TYR A 1 191 ? 1.215 0.138 -10.047 1.00 88.94 191 TYR A O 1
ATOM 1488 N N . ILE A 1 192 ? 0.168 0.498 -8.098 1.00 87.81 192 ILE A N 1
ATOM 1489 C CA . ILE A 1 192 ? 0.986 -0.452 -7.319 1.00 87.81 192 ILE A CA 1
ATOM 1490 C C . ILE A 1 192 ? 0.893 -1.869 -7.903 1.00 87.81 192 ILE A C 1
ATOM 1492 O O . ILE A 1 192 ? 1.883 -2.590 -7.962 1.00 87.81 192 ILE A O 1
ATOM 1496 N N . ARG A 1 193 ? -0.291 -2.278 -8.378 1.00 85.62 193 ARG A N 1
ATOM 1497 C CA . ARG A 1 193 ? -0.466 -3.579 -9.042 1.00 85.62 193 ARG A CA 1
ATOM 1498 C C . ARG A 1 193 ? 0.223 -3.654 -10.405 1.00 85.62 193 ARG A C 1
ATOM 1500 O O . ARG A 1 193 ? 0.704 -4.723 -10.766 1.00 85.62 193 ARG A O 1
ATOM 1507 N N . ALA A 1 194 ? 0.244 -2.557 -11.160 1.00 85.31 194 ALA A N 1
ATOM 1508 C CA . ALA A 1 194 ? 0.924 -2.483 -12.454 1.00 85.31 194 ALA A CA 1
ATOM 1509 C C . ALA A 1 194 ? 2.452 -2.380 -12.307 1.00 85.31 194 ALA A C 1
ATOM 1511 O O . ALA A 1 194 ? 3.186 -2.898 -13.148 1.00 85.31 194 ALA A O 1
ATOM 1512 N N . THR A 1 195 ? 2.912 -1.762 -11.221 1.00 81.94 195 THR A N 1
ATOM 1513 C CA . THR A 1 195 ? 4.318 -1.509 -10.912 1.00 81.94 195 THR A CA 1
ATOM 1514 C C . THR A 1 195 ? 4.598 -1.954 -9.476 1.00 81.94 195 THR A C 1
ATOM 1516 O O . THR A 1 195 ? 4.583 -1.122 -8.565 1.00 81.94 195 THR A O 1
ATOM 1519 N N . PRO A 1 196 ? 4.820 -3.262 -9.243 1.00 73.75 196 PRO A N 1
ATOM 1520 C CA . PRO A 1 196 ? 5.115 -3.769 -7.912 1.00 73.75 196 PRO A CA 1
ATOM 1521 C C . PRO A 1 196 ? 6.483 -3.248 -7.458 1.00 73.75 196 PRO A C 1
ATOM 1523 O O . PRO A 1 196 ? 7.531 -3.750 -7.864 1.00 73.75 196 PRO A O 1
ATOM 1526 N N . ASP A 1 197 ? 6.455 -2.210 -6.631 1.00 74.00 197 ASP A N 1
ATOM 1527 C CA . ASP A 1 197 ? 7.605 -1.633 -5.946 1.00 74.00 197 ASP A CA 1
ATOM 1528 C C . ASP A 1 197 ? 7.616 -2.168 -4.508 1.00 74.00 197 ASP A C 1
ATOM 1530 O O . ASP A 1 197 ? 6.600 -2.105 -3.816 1.00 74.00 197 ASP A O 1
ATOM 1534 N N . MET A 1 198 ? 8.751 -2.695 -4.040 1.00 64.62 198 MET A N 1
ATOM 1535 C CA . MET A 1 198 ? 8.873 -3.261 -2.686 1.00 64.62 198 MET A CA 1
ATOM 1536 C C . MET A 1 198 ? 8.619 -2.219 -1.583 1.00 64.62 198 MET A C 1
ATOM 1538 O O . MET A 1 198 ? 8.400 -2.587 -0.432 1.00 64.62 198 MET A O 1
ATOM 1542 N N . ALA A 1 199 ? 8.647 -0.927 -1.926 1.00 71.00 199 ALA A N 1
ATOM 1543 C CA . ALA A 1 199 ? 8.379 0.173 -1.007 1.00 71.00 199 ALA A CA 1
ATOM 1544 C C . ALA A 1 199 ? 6.882 0.447 -0.759 1.00 71.00 199 ALA A C 1
ATOM 1546 O O . ALA A 1 199 ? 6.554 1.157 0.191 1.00 71.00 199 ALA A O 1
ATOM 1547 N N . LEU A 1 200 ? 5.972 -0.070 -1.595 1.00 79.88 200 LEU A N 1
ATOM 1548 C CA . LEU A 1 200 ? 4.539 0.211 -1.499 1.00 79.88 200 LEU A CA 1
ATOM 1549 C C . LEU A 1 200 ? 3.708 -1.067 -1.471 1.00 79.88 200 LEU A C 1
ATOM 1551 O O . LEU A 1 200 ? 3.747 -1.882 -2.388 1.00 79.88 200 LEU A O 1
ATOM 1555 N N . LEU A 1 201 ? 2.869 -1.190 -0.445 1.00 77.19 201 LEU A N 1
ATOM 1556 C CA . LEU A 1 201 ? 1.857 -2.236 -0.379 1.00 77.19 201 LEU A CA 1
ATOM 1557 C C . LEU A 1 201 ? 0.511 -1.692 -0.869 1.00 77.19 201 LEU A C 1
ATOM 1559 O O . LEU A 1 201 ? 0.123 -0.588 -0.474 1.00 77.19 201 LEU A O 1
ATOM 1563 N N . PRO A 1 202 ? -0.221 -2.445 -1.711 1.00 81.25 202 PRO A N 1
ATOM 1564 C CA . PRO A 1 202 ? -1.581 -2.081 -2.056 1.00 81.25 202 PRO A CA 1
ATOM 1565 C C . PRO A 1 202 ? -2.454 -2.159 -0.804 1.00 81.25 202 PRO A C 1
ATOM 1567 O O . PRO A 1 202 ? -2.274 -3.017 0.062 1.00 81.25 202 PRO A O 1
ATOM 1570 N N . ILE A 1 203 ? -3.429 -1.266 -0.733 1.00 85.00 203 ILE A N 1
ATOM 1571 C CA . ILE A 1 203 ? -4.362 -1.206 0.385 1.00 85.00 203 ILE A CA 1
ATOM 1572 C C . ILE A 1 203 ? -5.302 -2.397 0.268 1.00 85.00 203 ILE A C 1
ATOM 1574 O O . ILE A 1 203 ? -5.933 -2.594 -0.774 1.00 85.00 203 ILE A O 1
ATOM 1578 N N . SER A 1 204 ? -5.372 -3.194 1.331 1.00 83.62 204 SER A N 1
ATOM 1579 C CA . SER A 1 204 ? -6.277 -4.342 1.396 1.00 83.62 204 SER A CA 1
ATOM 1580 C C . SER A 1 204 ? -7.738 -3.901 1.500 1.00 83.62 204 SER A C 1
ATOM 1582 O O . SER A 1 204 ? -8.032 -2.826 2.020 1.00 83.62 204 SER A O 1
ATOM 1584 N N . ASP A 1 205 ? -8.671 -4.766 1.099 1.00 80.75 205 ASP A N 1
ATOM 1585 C CA . ASP A 1 205 ? -10.108 -4.472 1.198 1.00 80.75 205 ASP A CA 1
ATOM 1586 C C . ASP A 1 205 ? -10.541 -4.158 2.642 1.00 80.75 205 ASP A C 1
ATOM 1588 O O . ASP A 1 205 ? -11.366 -3.274 2.868 1.00 80.75 205 ASP A O 1
ATOM 1592 N N . ALA A 1 206 ? -9.939 -4.833 3.629 1.00 79.88 206 ALA A N 1
ATOM 1593 C CA . ALA A 1 206 ? -10.175 -4.571 5.048 1.00 79.88 206 ALA A CA 1
ATOM 1594 C C . ALA A 1 206 ? -9.710 -3.161 5.452 1.00 79.88 206 ALA A C 1
ATOM 1596 O O . ALA A 1 206 ? -10.457 -2.412 6.077 1.00 79.88 206 ALA A O 1
ATOM 1597 N N . GLN A 1 207 ? -8.505 -2.760 5.034 1.00 84.88 207 GLN A N 1
ATOM 1598 C CA . GLN A 1 207 ? -7.993 -1.408 5.267 1.00 84.88 207 GLN A CA 1
ATOM 1599 C C . GLN A 1 207 ? -8.833 -0.347 4.552 1.00 84.88 207 GLN A C 1
ATOM 1601 O O . GLN A 1 207 ? -9.090 0.702 5.133 1.00 84.88 207 GLN A O 1
ATOM 1606 N N . SER A 1 208 ? -9.308 -0.613 3.333 1.00 85.56 208 SER A N 1
ATOM 1607 C CA . SER A 1 208 ? -10.198 0.293 2.599 1.00 85.56 208 SER A CA 1
ATOM 1608 C C . SER A 1 208 ? -11.546 0.493 3.298 1.00 85.56 208 SER A C 1
ATOM 1610 O O . SER A 1 208 ? -12.055 1.614 3.315 1.00 85.56 208 SER A O 1
ATOM 1612 N N . GLN A 1 209 ? -12.115 -0.550 3.910 1.00 84.12 209 GLN A N 1
ATOM 1613 C CA . GLN A 1 209 ? -13.347 -0.437 4.702 1.00 84.12 209 GLN A CA 1
ATOM 1614 C C . GLN A 1 209 ? -13.129 0.428 5.948 1.00 84.12 209 GLN A C 1
ATOM 1616 O O . GLN A 1 209 ? -13.856 1.403 6.150 1.00 84.12 209 GLN A O 1
ATOM 1621 N N . THR A 1 210 ? -12.082 0.144 6.725 1.00 84.81 210 THR A N 1
ATOM 1622 C CA . THR A 1 210 ? -11.715 0.939 7.907 1.00 84.81 210 THR A CA 1
ATOM 1623 C C . THR A 1 210 ? -11.419 2.393 7.533 1.00 84.81 210 THR A C 1
ATOM 1625 O O . THR A 1 210 ? -11.879 3.323 8.195 1.00 84.81 210 THR A O 1
ATOM 1628 N N . LEU A 1 211 ? -10.717 2.610 6.420 1.00 87.12 211 LEU A N 1
ATOM 1629 C CA . LEU A 1 211 ? -10.424 3.930 5.873 1.00 87.12 211 LEU A CA 1
ATOM 1630 C C . LEU A 1 211 ? -11.705 4.706 5.540 1.00 87.12 211 LEU A C 1
ATOM 1632 O O . LEU A 1 211 ? -11.847 5.862 5.937 1.00 87.12 211 LEU A O 1
ATOM 1636 N N . ALA A 1 212 ? -12.659 4.073 4.854 1.00 86.38 212 ALA A N 1
ATOM 1637 C CA . ALA A 1 212 ? -13.937 4.692 4.517 1.00 86.38 212 ALA A CA 1
ATOM 1638 C C . ALA A 1 212 ? -14.739 5.078 5.772 1.00 86.38 212 ALA A C 1
ATOM 1640 O O . ALA A 1 212 ? -15.337 6.158 5.820 1.00 86.38 212 ALA A O 1
ATOM 1641 N N . GLU A 1 213 ? -14.725 4.235 6.807 1.00 86.44 213 GLU A N 1
ATOM 1642 C CA . GLU A 1 213 ? -15.360 4.544 8.087 1.00 86.44 213 GLU A CA 1
ATOM 1643 C C . GLU A 1 213 ? -14.704 5.736 8.783 1.00 86.44 213 GLU A C 1
ATOM 1645 O O . GLU A 1 213 ? -15.415 6.659 9.189 1.00 86.44 213 GLU A O 1
ATOM 1650 N N . ILE A 1 214 ? -13.372 5.768 8.866 1.00 84.88 214 ILE A N 1
ATOM 1651 C CA . ILE A 1 214 ? -12.630 6.878 9.477 1.00 84.88 214 ILE A CA 1
ATOM 1652 C C . ILE A 1 214 ? -12.901 8.181 8.723 1.00 84.88 214 ILE A C 1
ATOM 1654 O O . ILE A 1 214 ? -13.259 9.178 9.347 1.00 84.88 214 ILE A O 1
ATOM 1658 N N . VAL A 1 215 ? -12.838 8.189 7.389 1.00 86.00 215 VAL A N 1
ATOM 1659 C CA . VAL A 1 215 ? -13.138 9.391 6.590 1.00 86.00 215 VAL A CA 1
ATOM 1660 C C . VAL A 1 215 ? -14.567 9.878 6.822 1.00 86.00 215 VAL A C 1
ATOM 1662 O O . VAL A 1 215 ? -14.800 11.079 6.972 1.00 86.00 215 VAL A O 1
ATOM 1665 N N . ARG A 1 216 ? -15.543 8.965 6.899 1.00 85.00 216 ARG A N 1
ATOM 1666 C CA . ARG A 1 216 ? -16.944 9.309 7.198 1.00 85.00 216 ARG A CA 1
ATOM 1667 C C . ARG A 1 216 ? -17.099 9.933 8.586 1.00 85.00 216 ARG A C 1
ATOM 1669 O O . ARG A 1 216 ? -18.057 10.672 8.813 1.00 85.00 216 ARG A O 1
ATOM 1676 N N . LEU A 1 217 ? -16.236 9.579 9.529 1.00 82.25 217 LEU A N 1
ATOM 1677 C CA . LEU A 1 217 ? -16.258 10.105 10.887 1.00 82.25 217 LEU A CA 1
ATOM 1678 C C . LEU A 1 217 ? -15.571 11.459 10.968 1.00 82.25 217 LEU A C 1
ATOM 1680 O O . LEU A 1 217 ? -16.171 12.389 11.495 1.00 82.25 217 LEU A O 1
ATOM 1684 N N . VAL A 1 218 ? -14.385 11.600 10.380 1.00 80.50 218 VAL A N 1
ATOM 1685 C CA . VAL A 1 218 ? -13.644 12.863 10.424 1.00 80.50 218 VAL A CA 1
ATOM 1686 C C . VAL A 1 218 ? -14.353 13.966 9.637 1.00 80.50 218 VAL A C 1
ATOM 1688 O O . VAL A 1 218 ? -14.364 15.101 10.079 1.00 80.50 218 VAL A O 1
ATOM 1691 N N . ARG A 1 219 ? -15.064 13.648 8.546 1.00 76.06 219 ARG A N 1
ATOM 1692 C CA . ARG A 1 219 ? -15.911 14.631 7.834 1.00 76.06 219 ARG A CA 1
ATOM 1693 C C . ARG A 1 219 ? -17.136 15.118 8.625 1.00 76.06 219 ARG A C 1
ATOM 1695 O O . ARG A 1 219 ? -17.842 15.999 8.145 1.00 76.06 219 ARG A O 1
ATOM 1702 N N . LYS A 1 220 ? -17.460 14.495 9.763 1.00 66.56 220 LYS A N 1
ATOM 1703 C CA . LYS A 1 220 ? -18.584 14.890 10.633 1.00 66.56 220 LYS A CA 1
ATOM 1704 C C . LYS A 1 220 ? -18.149 15.742 11.828 1.00 66.56 220 LYS A C 1
ATOM 1706 O O . LYS A 1 220 ? -19.029 16.224 12.539 1.00 66.56 220 LYS A O 1
ATOM 1711 N N . ILE A 1 221 ? -16.843 15.844 12.068 1.00 61.59 221 ILE A N 1
ATOM 1712 C CA . ILE A 1 221 ? -16.219 16.668 13.110 1.00 61.59 221 ILE A CA 1
ATOM 1713 C C . ILE A 1 221 ? -15.923 18.036 12.502 1.00 61.59 221 ILE A C 1
ATOM 1715 O O . ILE A 1 221 ? -16.171 19.032 13.213 1.00 61.59 221 ILE A O 1
#

Sequence (221 aa):
MMMLIDQIPTKIVDGHGFRSLMSFLLPEYPMPSAELFESTICPEVVTQIQPHLATLFASNNPHPNPFESLVQVLKKRQSASDDCHNTSFDANVSKNSKQDEDSDSSCSVEVDTALSPLIDAFIEHIGRFSFAKNELVSLLTVCHSVFGYFVDRPALMAELSLTPPTVEATQPALLRDLLFVAEHADRINSYIRATPDMALLPISDAQSQTLAEIVRLVRKI

Secondary structure (DSSP, 8-state):
-HHHHTT--GGGGG-HHHHHHHHHH-TT--PPPHHHIIIIIHHHHHHHHHHHHHHHHHHH--SS-HHHHHHHHHHHHHSSS-------------------------SSHHHHHHHHHHHHHHHHHH-S----HHHHHHHHHHHHHHHHHHHT-HHHHHHTT--PPP--TTS-HHHHHHHHHHHHHHHHHHHHHHS--TT-PPPPHHHHHHHHHHHHHHTT-

pLDDT: mean 72.55, std 18.02, range [29.31, 91.12]

Radius of gyration: 25.75 Å; chains: 1; bounding box: 71×56×57 Å

Foldseek 3Di:
DVCVVVVPQLQVLVDPVSVVVCCVVPVPDPRDHSVCCVPPVVVVVCVVCVVVVVVVCVVVDVDPDPPVVVVVVVVVVVVPDDDDDDDDDDDDDDDDDDDDDPDDDCPPVVCVVVCVVLLVVQCVVLPDDPDDSVLSSVLLVQLVLLQVVVVVPVVVCVVLVQDQDDDDPPDRPSVSSLVSCLVRLVSSLVVCVVPVDVSHDRQDPVSNVVSVVVVVSVVVD